Protein AF-A0A9P5P6Q0-F1 (afdb_monomer_lite)

Sequence (220 aa):
MKVEFTKKGQPKRKKPFSVQLVDTGSDNGKKSKVASKDDNLEPALMVDIDRQELTIIQQIKLAFPCLEHPKKACYVKTGNGEHYAFTAGDLSIWAGLVRKYKAVIDTPPAVILNGISHRSNCSSPPSSPPKQKRFDYPRVADWMASLDTDEYRGKDNHDYSQFAHIFASEGLSCLDDLHLVGSADKIQTTLQCNLGNANRLWKYNAQITGSGSKKCHSEK

Secondary structure (DSSP, 8-state):
-----PPPPPPPPPPPPP----------------------------HHHHHHHHHHHHHHHHHS--SS-TTS-EEEPTTT--EEEPPHHHHHHHHHHHHTTSS-TTS--HHHHHHHHHHTT---------------PPBHHHHHHHHHT-TTTSTT----GGGHHHHHHTT--BHHHHHHH-SHHHHHHHHT--HHHHHHHHHHHHHHTT-S--------

Structure (mmCIF, N/CA/C/O backbone):
data_AF-A0A9P5P6Q0-F1
#
_entry.id   AF-A0A9P5P6Q0-F1
#
loop_
_atom_site.group_PDB
_atom_site.id
_atom_site.type_symbol
_atom_site.label_atom_id
_atom_site.label_alt_id
_atom_site.label_comp_id
_atom_site.label_asym_id
_atom_site.label_entity_id
_atom_site.label_seq_id
_atom_site.pdbx_PDB_ins_code
_atom_site.Cartn_x
_atom_site.Cartn_y
_atom_site.Cartn_z
_atom_site.occupancy
_atom_site.B_iso_or_equiv
_atom_site.auth_seq_id
_atom_site.auth_comp_id
_atom_site.auth_asym_id
_atom_site.auth_atom_id
_atom_site.pdbx_PDB_model_num
ATOM 1 N N . MET A 1 1 ? 6.845 9.344 69.068 1.00 52.84 1 MET A N 1
ATOM 2 C CA . MET A 1 1 ? 7.263 9.294 67.650 1.00 52.84 1 MET A CA 1
ATOM 3 C C . MET A 1 1 ? 6.932 10.640 67.014 1.00 52.84 1 MET A C 1
ATOM 5 O O . MET A 1 1 ? 5.766 11.009 67.005 1.00 52.84 1 MET A O 1
ATOM 9 N N . LYS A 1 2 ? 7.941 11.423 66.607 1.00 42.69 2 LYS A N 1
ATOM 10 C CA . LYS A 1 2 ? 7.763 12.723 65.930 1.00 42.69 2 LYS A CA 1
ATOM 11 C C . LYS A 1 2 ? 7.649 12.466 64.427 1.00 42.69 2 LYS A C 1
ATOM 13 O O . LYS A 1 2 ? 8.534 11.833 63.866 1.00 42.69 2 LYS A O 1
ATOM 18 N N . VAL A 1 3 ? 6.565 12.924 63.809 1.00 52.69 3 VAL A N 1
ATOM 19 C CA . VAL A 1 3 ? 6.321 12.778 62.369 1.00 52.69 3 VAL A CA 1
ATOM 20 C C . VAL A 1 3 ? 6.669 14.110 61.705 1.00 52.69 3 VAL A C 1
ATOM 22 O O . VAL A 1 3 ? 5.980 15.107 61.919 1.00 52.69 3 VAL A O 1
ATOM 25 N N . GLU A 1 4 ? 7.777 14.150 60.965 1.00 59.84 4 GLU A N 1
ATOM 26 C CA . GLU A 1 4 ? 8.199 15.315 60.181 1.00 59.84 4 GLU A CA 1
ATOM 27 C C . GLU A 1 4 ? 7.422 15.379 58.862 1.00 59.84 4 GLU A C 1
ATOM 29 O O . GLU A 1 4 ? 7.467 14.466 58.040 1.00 59.84 4 GLU A O 1
ATOM 34 N N . PHE A 1 5 ? 6.712 16.487 58.649 1.00 55.25 5 PHE A N 1
ATOM 35 C CA . PHE A 1 5 ? 6.041 16.789 57.390 1.00 55.25 5 PHE A CA 1
ATOM 36 C C . PHE A 1 5 ? 7.013 17.488 56.435 1.00 55.25 5 PHE A C 1
ATOM 38 O O . PHE A 1 5 ? 7.407 18.637 56.646 1.00 55.25 5 PHE A O 1
ATOM 45 N N . THR A 1 6 ? 7.379 16.806 55.352 1.00 56.50 6 THR A N 1
ATOM 46 C CA . THR A 1 6 ? 8.191 17.368 54.272 1.00 56.50 6 THR A CA 1
ATOM 47 C C . THR A 1 6 ? 7.360 18.321 53.403 1.00 56.50 6 THR A C 1
ATOM 49 O O . THR A 1 6 ? 6.305 17.981 52.865 1.00 56.50 6 THR A O 1
ATOM 52 N N . LYS A 1 7 ? 7.840 19.566 53.278 1.00 62.28 7 LYS A N 1
ATOM 53 C CA . LYS A 1 7 ? 7.238 20.631 52.462 1.00 62.28 7 LYS A CA 1
ATOM 54 C C . LYS A 1 7 ? 7.309 20.276 50.971 1.00 62.28 7 LYS A C 1
ATOM 56 O O . LYS A 1 7 ? 8.395 20.163 50.408 1.00 62.28 7 LYS A O 1
ATOM 61 N N . LYS A 1 8 ? 6.150 20.162 50.314 1.00 61.25 8 LYS A N 1
ATOM 62 C CA . LYS A 1 8 ? 6.039 20.034 48.851 1.00 61.25 8 LYS A CA 1
ATOM 63 C C . LYS A 1 8 ? 6.391 21.367 48.176 1.00 61.25 8 LYS A C 1
ATOM 65 O O . LYS A 1 8 ? 5.790 22.396 48.474 1.00 61.25 8 LYS A O 1
ATOM 70 N N . GLY A 1 9 ? 7.377 21.331 47.278 1.00 64.62 9 GLY A N 1
ATOM 71 C CA . GLY A 1 9 ? 7.847 22.479 46.502 1.00 64.62 9 GLY A CA 1
ATOM 72 C C . GLY A 1 9 ? 6.808 22.977 45.493 1.00 64.62 9 GLY A C 1
ATOM 73 O O . GLY A 1 9 ? 6.139 22.188 44.829 1.00 64.62 9 GLY A O 1
ATOM 74 N N . GLN A 1 10 ? 6.678 24.300 45.387 1.00 65.44 10 GLN A N 1
ATOM 75 C CA . GLN A 1 10 ? 5.774 24.959 44.445 1.00 65.44 10 GLN A CA 1
ATOM 76 C C . GLN A 1 10 ? 6.225 24.762 42.982 1.00 65.44 10 GLN A C 1
ATOM 78 O O . GLN A 1 10 ? 7.423 24.846 42.692 1.00 65.44 10 GLN A O 1
ATOM 83 N N . PRO A 1 11 ? 5.290 24.554 42.036 1.00 64.12 11 PRO A N 1
ATOM 84 C CA . PRO A 1 11 ? 5.609 24.439 40.617 1.00 64.12 11 PRO A CA 1
ATOM 85 C C . PRO A 1 11 ? 6.054 25.792 40.040 1.00 64.12 11 PRO A C 1
ATOM 87 O O . PRO A 1 11 ? 5.359 26.803 40.148 1.00 64.12 11 PRO A O 1
ATOM 90 N N . LYS A 1 12 ? 7.225 25.809 39.393 1.00 68.88 12 LYS A N 1
ATOM 91 C CA . LYS A 1 12 ? 7.762 26.995 38.710 1.00 68.88 12 LYS A CA 1
ATOM 92 C C . LYS A 1 12 ? 6.883 27.341 37.501 1.00 68.88 12 LYS A C 1
ATOM 94 O O . LYS A 1 12 ? 6.733 26.536 36.583 1.00 68.88 12 LYS A O 1
ATOM 99 N N . ARG A 1 13 ? 6.327 28.556 37.492 1.00 64.88 13 ARG A N 1
ATOM 100 C CA . ARG A 1 13 ? 5.581 29.128 36.360 1.00 64.88 13 ARG A CA 1
ATOM 101 C C . ARG A 1 13 ? 6.492 29.233 35.130 1.00 64.88 13 ARG A C 1
ATOM 103 O O . ARG A 1 13 ? 7.521 29.904 35.180 1.00 64.88 13 ARG A O 1
ATOM 110 N N . LYS A 1 14 ? 6.115 28.577 34.029 1.00 65.00 14 LYS A N 1
ATOM 111 C CA . LYS A 1 14 ? 6.783 28.730 32.728 1.00 65.00 14 LYS A CA 1
ATOM 112 C C . LYS A 1 14 ? 6.435 30.106 32.152 1.00 65.00 14 LYS A C 1
ATOM 114 O O . LYS A 1 14 ? 5.267 30.487 32.140 1.00 65.00 14 LYS A O 1
ATOM 119 N N . LYS A 1 15 ? 7.452 30.857 31.721 1.00 70.00 15 LYS A N 1
ATOM 120 C CA . LYS A 1 15 ? 7.286 32.166 31.075 1.00 70.00 15 LYS A CA 1
ATOM 121 C C . LYS A 1 15 ? 6.688 31.971 29.671 1.00 70.00 15 LYS A C 1
ATOM 123 O O . LYS A 1 15 ? 7.132 31.053 28.979 1.00 70.00 15 LYS A O 1
ATOM 128 N N . PRO A 1 16 ? 5.720 32.796 29.242 1.00 70.81 16 PRO A N 1
ATOM 129 C CA . PRO A 1 16 ? 5.253 32.789 27.861 1.00 70.81 16 PRO A CA 1
ATOM 130 C C . PRO A 1 16 ? 6.379 33.275 26.940 1.00 70.81 16 PRO A C 1
ATOM 132 O O . PRO A 1 16 ? 7.053 34.258 27.250 1.00 70.81 16 PRO A O 1
ATOM 135 N N . PHE A 1 17 ? 6.598 32.575 25.830 1.00 60.88 17 PHE A N 1
ATOM 136 C CA . PHE A 1 17 ? 7.455 33.044 24.745 1.00 60.88 17 PHE A CA 1
ATOM 137 C C . PHE A 1 17 ? 6.568 33.652 23.655 1.00 60.88 17 PHE A C 1
ATOM 139 O O . PHE A 1 17 ? 5.487 33.141 23.371 1.00 60.88 17 PHE A O 1
ATOM 146 N N . SER A 1 18 ? 7.015 34.771 23.091 1.00 62.44 18 SER A N 1
ATOM 147 C CA . SER A 1 18 ? 6.359 35.451 21.976 1.00 62.44 18 SER A CA 1
ATOM 148 C C . SER A 1 18 ? 7.044 35.021 20.684 1.00 62.44 18 SER A C 1
ATOM 150 O O . SER A 1 18 ? 8.268 35.107 20.587 1.00 62.44 18 SER A O 1
ATOM 152 N N . VAL A 1 19 ? 6.270 34.530 19.719 1.00 59.62 19 VAL A N 1
ATOM 153 C CA . VAL A 1 19 ? 6.747 34.218 18.368 1.00 59.62 19 VAL A CA 1
ATOM 154 C C . VAL A 1 19 ? 6.365 35.400 17.487 1.00 59.62 19 VAL A C 1
ATOM 156 O O . VAL A 1 19 ? 5.185 35.609 17.219 1.00 59.62 19 VAL A O 1
ATOM 159 N N . GLN A 1 20 ? 7.351 36.198 17.077 1.00 62.53 20 GLN A N 1
ATOM 160 C CA . GLN A 1 20 ? 7.151 37.237 16.071 1.00 62.53 20 GLN A CA 1
ATOM 161 C C . GLN A 1 20 ? 7.365 36.624 14.688 1.00 62.53 20 GLN A C 1
ATOM 163 O O . GLN A 1 20 ? 8.445 36.117 14.389 1.00 62.53 20 GLN A O 1
ATOM 168 N N . LEU A 1 21 ? 6.317 36.642 13.869 1.00 57.94 21 LEU A N 1
ATOM 169 C CA . LEU A 1 21 ? 6.384 36.291 12.455 1.00 57.94 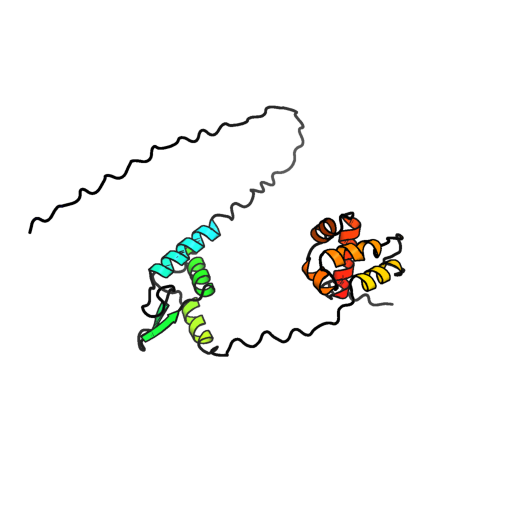21 LEU A CA 1
ATOM 170 C C . LEU A 1 21 ? 6.922 37.509 11.702 1.00 57.94 21 LEU A C 1
ATOM 172 O O . LEU A 1 21 ? 6.314 38.576 11.729 1.00 57.94 21 LEU A O 1
ATOM 176 N N . VAL A 1 22 ? 8.091 37.352 11.087 1.00 62.03 22 VAL A N 1
ATOM 177 C CA . VAL A 1 22 ? 8.691 38.349 10.198 1.00 62.03 22 VAL A CA 1
ATOM 178 C C . VAL A 1 22 ? 8.255 38.005 8.778 1.00 62.03 22 VAL A C 1
ATOM 180 O O . VAL A 1 22 ? 8.667 36.978 8.243 1.00 62.03 22 VAL A O 1
ATOM 183 N N . ASP A 1 23 ? 7.416 38.852 8.186 1.00 48.09 23 ASP A N 1
ATOM 184 C CA . ASP A 1 23 ? 7.057 38.780 6.771 1.00 48.09 23 ASP A CA 1
ATOM 185 C C . ASP A 1 23 ? 8.260 39.191 5.910 1.00 48.09 23 ASP A C 1
ATOM 187 O O . ASP A 1 23 ? 8.652 40.359 5.861 1.00 48.09 23 ASP A O 1
ATOM 191 N N . THR A 1 24 ? 8.854 38.235 5.196 1.00 58.62 24 THR A N 1
ATOM 192 C CA . THR A 1 24 ? 9.787 38.512 4.096 1.00 58.62 24 THR A CA 1
ATOM 193 C C . THR A 1 24 ? 9.001 38.825 2.827 1.00 58.62 24 THR A C 1
ATOM 195 O O . THR A 1 24 ? 8.848 37.983 1.943 1.00 58.62 24 THR A O 1
ATOM 198 N N . GLY A 1 25 ? 8.497 40.056 2.746 1.00 51.72 25 GLY A N 1
ATOM 199 C CA . GLY A 1 25 ? 8.010 40.648 1.503 1.00 51.72 25 GLY A CA 1
ATOM 200 C C . GLY A 1 25 ? 9.186 40.989 0.589 1.00 51.72 25 GLY A C 1
ATOM 201 O O . GLY A 1 25 ? 9.944 41.915 0.867 1.00 51.72 25 GLY A O 1
ATOM 202 N N . SER A 1 26 ? 9.361 40.221 -0.486 1.00 55.69 26 SER A N 1
ATOM 203 C CA . SER A 1 26 ? 10.302 40.534 -1.561 1.00 55.69 26 SER A CA 1
ATOM 204 C C . SER A 1 26 ? 9.531 41.179 -2.711 1.00 55.69 26 SER A C 1
ATOM 206 O O . SER A 1 26 ? 8.828 40.508 -3.466 1.00 55.69 26 SER A O 1
ATOM 208 N N . ASP A 1 27 ? 9.646 42.501 -2.803 1.00 55.03 27 ASP A N 1
ATOM 209 C CA . ASP A 1 27 ? 9.254 43.285 -3.967 1.00 55.03 27 ASP A CA 1
ATOM 210 C C . ASP A 1 27 ? 10.146 42.932 -5.162 1.00 55.03 27 ASP A C 1
ATOM 212 O O . ASP A 1 27 ? 11.358 43.152 -5.135 1.00 55.03 27 ASP A O 1
ATOM 216 N N . ASN A 1 28 ? 9.543 42.467 -6.258 1.00 52.41 28 ASN A N 1
ATOM 217 C CA . ASN A 1 28 ? 10.018 42.875 -7.576 1.00 52.41 28 ASN A CA 1
ATOM 218 C C . ASN A 1 28 ? 8.922 42.750 -8.635 1.00 52.41 28 ASN A C 1
ATOM 220 O O . ASN A 1 28 ? 8.427 41.669 -8.953 1.00 52.41 28 ASN A O 1
ATOM 224 N N . GLY A 1 29 ? 8.545 43.897 -9.192 1.00 56.12 29 GLY A N 1
ATOM 225 C CA . GLY A 1 29 ? 7.532 43.999 -10.225 1.00 56.12 29 GLY A CA 1
ATOM 226 C C . GLY A 1 29 ? 8.034 43.583 -11.606 1.00 56.12 29 GLY A C 1
ATOM 227 O O . GLY A 1 29 ? 9.122 43.959 -12.037 1.00 56.12 29 GLY A O 1
ATOM 228 N N . LYS A 1 30 ? 7.156 42.933 -12.376 1.00 56.81 30 LYS A N 1
ATOM 229 C CA . LYS A 1 30 ? 7.022 43.205 -13.813 1.00 56.81 30 LYS A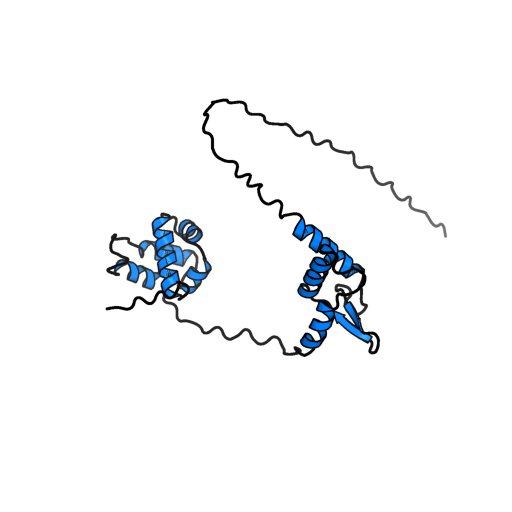 CA 1
ATOM 230 C C . LYS A 1 30 ? 5.641 42.785 -14.312 1.00 56.81 30 LYS A C 1
ATOM 232 O O . LYS A 1 30 ? 5.250 41.628 -14.238 1.00 56.81 30 LYS A O 1
ATOM 237 N N . LYS A 1 31 ? 4.901 43.773 -14.822 1.00 56.50 31 LYS A N 1
ATOM 238 C CA . LYS A 1 31 ? 3.595 43.631 -15.473 1.00 56.50 31 LYS A CA 1
ATOM 239 C C . LYS A 1 31 ? 3.697 42.691 -16.677 1.00 56.50 31 LYS A C 1
ATOM 241 O O . LYS A 1 31 ? 4.452 42.964 -17.605 1.00 56.50 31 LYS A O 1
ATOM 246 N N . SER A 1 32 ? 2.866 41.655 -16.703 1.00 54.94 32 SER A N 1
ATOM 247 C CA . SER A 1 32 ? 2.411 41.002 -17.932 1.00 54.94 32 SER A CA 1
ATOM 248 C C . SER A 1 32 ? 0.919 40.730 -17.791 1.00 54.94 32 SER A C 1
ATOM 250 O O . SER A 1 32 ? 0.475 40.026 -16.8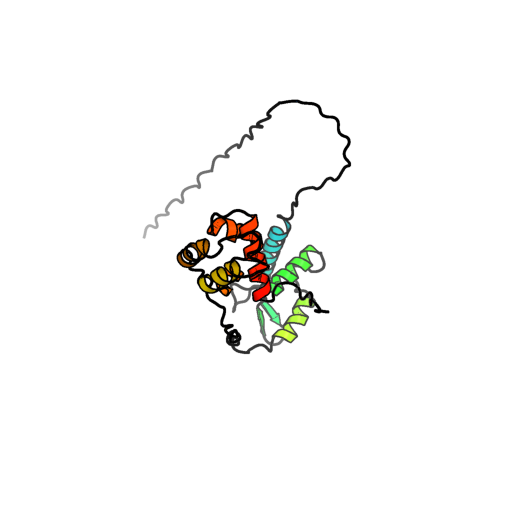91 1.00 54.94 32 SER A O 1
ATOM 252 N N . LYS A 1 33 ? 0.141 41.394 -18.644 1.00 60.44 33 LYS A N 1
ATOM 253 C CA . LYS A 1 33 ? -1.317 41.327 -18.705 1.00 60.44 33 LYS A CA 1
ATOM 254 C C . LYS A 1 33 ? -1.675 40.176 -19.644 1.00 60.44 33 LYS A C 1
ATOM 256 O O . LYS A 1 33 ? -1.655 40.360 -20.855 1.00 60.44 33 LYS A O 1
ATOM 261 N N . VAL A 1 34 ? -1.982 39.008 -19.088 1.00 54.06 34 VAL A N 1
ATOM 262 C CA . VAL A 1 34 ? -2.634 37.908 -19.810 1.00 54.06 34 VAL A CA 1
ATOM 263 C C . VAL A 1 34 ? -3.877 37.541 -19.017 1.00 54.06 34 VAL A C 1
ATOM 265 O O . VAL A 1 34 ? -3.795 37.101 -17.876 1.00 54.06 34 VAL A O 1
ATOM 268 N N . ALA A 1 35 ? -5.038 37.802 -19.615 1.00 61.66 35 ALA A N 1
ATOM 269 C CA . ALA A 1 35 ? -6.309 37.322 -19.113 1.00 61.66 35 ALA A CA 1
ATOM 270 C C . ALA A 1 35 ? -6.304 35.795 -19.223 1.00 61.66 35 ALA A C 1
ATOM 272 O O . ALA A 1 35 ? -6.217 35.243 -20.320 1.00 61.66 35 ALA A O 1
ATOM 273 N N . SER A 1 36 ? -6.352 35.108 -18.091 1.00 51.75 36 SER A N 1
ATOM 274 C CA . SER A 1 36 ? -6.626 33.680 -18.039 1.00 51.75 36 SER A CA 1
ATOM 275 C C . SER A 1 36 ? -7.572 33.413 -16.886 1.00 51.75 36 SER A C 1
ATOM 277 O O . SER A 1 36 ? -7.498 34.016 -15.820 1.00 51.75 36 SER A O 1
ATOM 279 N N . LYS A 1 37 ? -8.542 32.594 -17.251 1.00 53.97 37 LYS A N 1
ATOM 280 C CA . LYS A 1 37 ? -9.774 32.237 -16.582 1.00 53.97 37 LYS A CA 1
ATOM 281 C C . LYS A 1 37 ? -9.495 31.693 -15.182 1.00 53.97 37 LYS A C 1
ATOM 283 O O . LYS A 1 37 ? -8.552 30.940 -14.980 1.00 53.97 37 LYS A O 1
ATOM 288 N N . ASP A 1 38 ? -10.347 32.130 -14.274 1.00 53.09 38 ASP A N 1
ATOM 289 C CA . ASP A 1 38 ? -10.494 31.704 -12.893 1.00 53.09 38 ASP A CA 1
ATOM 290 C C . ASP A 1 38 ? -10.672 30.177 -12.811 1.00 53.09 38 ASP A C 1
ATOM 292 O O . ASP A 1 38 ? -11.724 29.658 -13.176 1.00 53.09 38 ASP A O 1
ATOM 296 N N . ASP A 1 39 ? -9.622 29.479 -12.381 1.00 53.62 39 ASP A N 1
ATOM 297 C CA . ASP A 1 39 ? -9.687 28.140 -11.793 1.00 53.62 39 ASP A CA 1
ATOM 298 C C . ASP A 1 39 ? -8.969 28.226 -10.443 1.00 53.62 39 ASP A C 1
ATOM 300 O O . ASP A 1 39 ? -7.785 27.912 -10.288 1.00 53.62 39 ASP A O 1
ATOM 304 N N . ASN A 1 40 ? -9.709 28.748 -9.466 1.00 57.94 40 ASN A N 1
ATOM 305 C CA . ASN A 1 40 ? -9.393 28.727 -8.046 1.00 57.94 40 ASN A CA 1
ATOM 306 C C . ASN A 1 40 ? -9.306 27.273 -7.541 1.00 57.94 40 ASN A C 1
ATOM 308 O O . ASN A 1 40 ? -10.252 26.713 -6.988 1.00 57.94 40 ASN A O 1
ATOM 312 N N . LEU A 1 41 ? -8.161 26.637 -7.787 1.00 57.44 41 LEU A N 1
ATOM 313 C CA . LEU A 1 41 ? -7.769 25.381 -7.164 1.00 57.44 41 LEU A CA 1
ATOM 314 C C . LEU A 1 41 ? -7.119 25.699 -5.817 1.00 57.44 41 LEU A C 1
ATOM 316 O O . LEU A 1 41 ? -5.899 25.839 -5.716 1.00 57.44 41 LEU A O 1
ATOM 320 N N . GLU A 1 42 ? -7.948 25.805 -4.778 1.00 49.19 42 GLU A N 1
ATOM 321 C CA . GLU A 1 42 ? -7.461 25.747 -3.403 1.00 49.19 42 GLU A CA 1
ATOM 322 C C . GLU A 1 42 ? -6.707 24.422 -3.169 1.00 49.19 42 GLU A C 1
ATOM 324 O O . GLU A 1 42 ? -7.249 23.336 -3.419 1.00 49.19 42 GLU A O 1
ATOM 329 N N . PRO A 1 43 ? -5.464 24.468 -2.660 1.00 51.41 43 PRO A N 1
ATOM 330 C CA . PRO A 1 43 ? -4.746 23.275 -2.250 1.00 51.41 43 PRO A CA 1
ATOM 331 C C . PRO A 1 43 ? -5.378 22.668 -0.987 1.00 51.41 43 PRO A C 1
ATOM 333 O O . PRO A 1 43 ? -5.286 23.209 0.109 1.00 51.41 43 PRO A O 1
ATOM 336 N N . ALA A 1 44 ? -6.006 21.507 -1.183 1.00 49.59 44 ALA A N 1
ATOM 337 C CA . ALA A 1 44 ? -6.300 20.419 -0.246 1.00 49.59 44 ALA A CA 1
ATOM 338 C C . ALA A 1 44 ? -5.920 20.620 1.244 1.00 49.59 44 ALA A C 1
ATOM 340 O O . ALA A 1 44 ? -4.998 19.984 1.759 1.00 49.59 44 ALA A O 1
ATOM 341 N N . LEU A 1 45 ? -6.733 21.369 1.994 1.00 48.28 45 LEU A N 1
ATOM 342 C CA . LEU A 1 45 ? -6.828 21.256 3.457 1.00 48.28 45 LEU A CA 1
ATOM 343 C C . LEU A 1 45 ? -7.613 19.985 3.851 1.00 48.28 45 LEU A C 1
ATOM 345 O O . LEU A 1 45 ? -8.650 20.042 4.504 1.00 48.28 45 LEU A O 1
ATOM 349 N N . MET A 1 46 ? -7.134 18.804 3.447 1.00 57.69 46 MET A N 1
ATOM 350 C CA . MET A 1 46 ? -7.713 17.518 3.883 1.00 57.69 46 MET A CA 1
ATOM 351 C C . MET A 1 46 ? -7.160 17.026 5.234 1.00 57.69 46 MET A C 1
ATOM 353 O O . MET A 1 46 ? -7.555 15.967 5.712 1.00 57.69 46 MET A O 1
ATOM 357 N N . VAL A 1 47 ? -6.268 17.789 5.873 1.00 60.00 47 VAL A N 1
ATOM 358 C CA . VAL A 1 47 ? -5.474 17.332 7.030 1.00 60.00 47 VAL A CA 1
ATOM 359 C C . VAL A 1 47 ? -6.286 17.243 8.335 1.00 60.00 47 VAL A C 1
ATOM 361 O O . VAL A 1 47 ? -5.928 16.482 9.234 1.00 60.00 47 VAL A O 1
ATOM 364 N N . ASP A 1 48 ? -7.420 17.938 8.451 1.00 80.12 48 ASP A N 1
ATOM 365 C CA . ASP A 1 48 ? -8.183 17.966 9.711 1.00 80.12 48 ASP A CA 1
ATOM 366 C C . ASP A 1 48 ? -9.164 16.799 9.886 1.00 80.12 48 ASP A C 1
ATOM 368 O O . ASP A 1 48 ? -9.558 16.471 11.011 1.00 80.12 48 ASP A O 1
ATOM 372 N N . ILE A 1 49 ? -9.524 16.123 8.792 1.00 85.38 49 ILE A N 1
ATOM 373 C CA . ILE A 1 49 ? -10.530 15.053 8.803 1.00 85.38 49 ILE A CA 1
ATOM 374 C C . ILE A 1 49 ? -10.026 13.847 9.603 1.00 85.38 49 ILE A C 1
ATOM 376 O O . ILE A 1 49 ? -10.734 13.346 10.484 1.00 85.38 49 ILE A O 1
ATOM 380 N N . ASP A 1 50 ? -8.790 13.424 9.342 1.00 88.25 50 ASP A N 1
ATOM 381 C CA . ASP A 1 50 ? -8.186 12.259 9.995 1.00 88.25 50 ASP A CA 1
ATOM 382 C C . ASP A 1 50 ? -7.962 12.518 11.489 1.00 88.25 50 ASP A C 1
ATOM 384 O O . ASP A 1 50 ? -8.194 11.654 12.340 1.00 88.25 50 ASP A O 1
ATOM 388 N N . ARG A 1 51 ? -7.577 13.751 11.842 1.00 91.62 51 ARG A N 1
ATOM 389 C CA . ARG A 1 51 ? -7.365 14.154 13.236 1.00 91.62 51 ARG A CA 1
ATOM 390 C C . ARG A 1 51 ? -8.670 14.164 14.034 1.00 91.62 51 ARG A C 1
ATOM 392 O O . ARG A 1 51 ? -8.688 13.725 15.191 1.00 91.62 51 ARG A O 1
ATOM 399 N N . GLN A 1 52 ? -9.761 14.639 13.433 1.00 93.12 52 GLN A N 1
ATOM 400 C CA . GLN A 1 52 ? -11.079 14.602 14.065 1.00 93.12 52 GLN A CA 1
ATOM 401 C C . GLN A 1 52 ? -11.560 13.157 14.258 1.00 93.12 52 GLN A C 1
ATOM 403 O O . GLN A 1 52 ? -12.057 12.817 15.333 1.00 93.12 52 GLN A O 1
ATOM 408 N N . GLU A 1 53 ? -11.354 12.288 13.266 1.00 94.75 53 GLU A N 1
ATOM 409 C CA . GLU A 1 53 ? -11.737 10.875 13.350 1.00 94.75 53 GLU A CA 1
ATOM 410 C C . GLU A 1 53 ? -11.000 10.147 14.483 1.00 94.75 53 GLU A C 1
ATOM 412 O O . GLU A 1 53 ? -11.634 9.491 15.312 1.00 94.75 53 GLU A O 1
ATOM 417 N N . LEU A 1 54 ? -9.684 10.346 14.605 1.00 95.94 54 LEU A N 1
ATOM 418 C CA . LEU A 1 54 ? -8.891 9.776 15.699 1.00 95.94 54 LEU A CA 1
ATOM 419 C C . LEU A 1 54 ? -9.368 10.243 17.081 1.00 95.94 54 LEU A C 1
ATOM 421 O O . LEU A 1 54 ? -9.380 9.452 18.027 1.00 95.94 54 LEU A O 1
ATOM 425 N N . THR A 1 55 ? -9.789 11.504 17.196 1.00 96.62 55 THR A N 1
ATOM 426 C CA . THR A 1 55 ? -10.307 12.066 18.452 1.00 96.62 55 THR A CA 1
ATOM 427 C C . THR A 1 55 ? -11.630 11.400 18.840 1.00 96.62 55 THR A C 1
ATOM 429 O O . THR A 1 55 ? -11.795 10.990 19.990 1.00 96.62 55 THR A O 1
ATOM 432 N N . ILE A 1 56 ? -12.541 11.201 17.880 1.00 97.38 56 ILE A N 1
ATOM 433 C CA . ILE A 1 56 ? -13.813 10.495 18.109 1.00 97.38 56 ILE A CA 1
ATOM 434 C C . ILE A 1 56 ? -13.554 9.027 18.483 1.00 97.38 56 ILE A C 1
ATOM 436 O O . ILE A 1 56 ? -14.150 8.519 19.431 1.00 97.38 56 ILE A O 1
ATOM 440 N N . ILE A 1 57 ? -12.620 8.348 17.805 1.00 97.38 57 ILE A N 1
ATOM 441 C CA . ILE A 1 57 ? -12.238 6.963 18.137 1.00 97.38 57 ILE A CA 1
ATOM 442 C C . ILE A 1 57 ? -11.737 6.860 19.584 1.00 97.38 57 ILE A C 1
ATOM 444 O O . ILE A 1 57 ? -12.085 5.914 20.294 1.00 97.38 57 ILE A O 1
ATOM 448 N N . GLN A 1 58 ? -10.918 7.811 20.039 1.00 97.12 58 GLN A N 1
ATOM 449 C CA . GLN A 1 58 ? -10.445 7.837 21.425 1.00 97.12 58 GLN A CA 1
ATOM 450 C C . GLN A 1 58 ? -11.597 8.038 22.417 1.00 97.12 58 GLN A C 1
ATOM 452 O O . GLN A 1 58 ? -11.634 7.351 23.436 1.00 97.12 58 GLN A O 1
ATOM 457 N N . GLN A 1 59 ? -12.558 8.909 22.103 1.00 97.38 59 GLN A N 1
ATOM 458 C CA . GLN A 1 59 ? -13.746 9.120 22.937 1.00 97.38 59 GLN A CA 1
ATOM 459 C C . GLN A 1 59 ? -14.606 7.855 23.041 1.00 97.38 59 GLN A C 1
ATOM 461 O O . GLN A 1 59 ? -14.968 7.461 24.147 1.00 97.38 59 GLN A O 1
ATOM 466 N N . ILE A 1 60 ? -14.843 7.158 21.925 1.00 97.44 60 ILE A N 1
ATOM 467 C CA . ILE A 1 60 ? -15.563 5.874 21.920 1.00 97.44 60 ILE A CA 1
ATOM 468 C C . ILE A 1 60 ? -14.844 4.848 22.813 1.00 97.44 60 ILE A C 1
ATOM 470 O O . ILE A 1 60 ? -15.478 4.151 23.600 1.00 97.44 60 ILE A O 1
ATOM 474 N N . LYS A 1 61 ? -13.508 4.771 22.754 1.00 96.69 61 LYS A N 1
ATOM 475 C CA . LYS A 1 61 ? -12.741 3.857 23.621 1.00 96.69 61 LYS A CA 1
ATOM 476 C C . LYS A 1 61 ? -12.903 4.151 25.108 1.00 96.69 61 LYS A C 1
ATOM 478 O O . LYS A 1 61 ? -12.936 3.213 25.897 1.00 96.69 61 LYS A O 1
ATOM 483 N N . LEU A 1 62 ? -12.996 5.424 25.481 1.00 96.69 62 LEU A N 1
ATOM 484 C CA . LEU A 1 62 ? -13.205 5.833 26.869 1.00 96.69 62 LEU A CA 1
ATOM 485 C C . LEU A 1 62 ? -14.639 5.575 27.347 1.00 96.69 62 LEU A C 1
ATOM 487 O O . LEU A 1 62 ? -14.828 5.293 28.526 1.00 96.69 62 LEU A O 1
ATOM 491 N N . ALA A 1 63 ? -15.625 5.645 26.450 1.00 96.75 63 ALA A N 1
ATOM 492 C CA . ALA A 1 63 ? -17.032 5.417 26.775 1.00 96.75 63 ALA A CA 1
ATOM 493 C C . ALA A 1 63 ? -17.383 3.929 26.978 1.00 96.75 63 ALA A C 1
ATOM 495 O O . ALA A 1 63 ? -18.321 3.619 27.708 1.00 96.75 63 ALA A O 1
ATOM 496 N N . PHE A 1 64 ? -16.621 3.003 26.382 1.00 96.25 64 PHE A N 1
ATOM 497 C CA . PHE A 1 64 ? -16.917 1.560 26.402 1.00 96.25 64 PHE A CA 1
ATOM 498 C C . PHE A 1 64 ? -15.791 0.694 26.998 1.00 96.25 64 PHE A C 1
ATOM 500 O O . PHE A 1 64 ? -15.309 -0.226 26.326 1.00 96.25 64 PHE A O 1
ATOM 507 N N . PRO A 1 65 ? -15.338 0.946 28.240 1.00 95.50 65 PRO A N 1
ATOM 508 C CA . PRO A 1 65 ? -14.337 0.104 28.878 1.00 95.50 65 PRO A CA 1
ATOM 509 C C . PRO A 1 65 ? -14.921 -1.267 29.253 1.00 95.50 65 PRO A C 1
ATOM 511 O O . PRO A 1 65 ? -16.089 -1.394 29.615 1.00 95.50 65 PRO A O 1
ATOM 514 N N . CYS A 1 66 ? -14.085 -2.301 29.228 1.00 93.38 66 CYS A N 1
ATOM 515 C CA . CYS A 1 66 ? -14.413 -3.638 29.725 1.00 93.38 66 CYS A CA 1
ATOM 516 C C . CYS A 1 66 ? -13.280 -4.172 30.602 1.00 93.38 66 CYS A C 1
ATOM 518 O O . CYS A 1 66 ? -12.111 -3.844 30.396 1.00 93.38 66 CYS A O 1
ATOM 520 N N . LEU A 1 67 ? -13.636 -5.017 31.574 1.00 93.56 67 LEU A N 1
ATOM 521 C CA . LEU A 1 67 ? -12.680 -5.597 32.522 1.00 93.56 67 LEU A CA 1
ATOM 522 C C . LEU A 1 67 ? -11.710 -6.577 31.847 1.00 93.56 67 LEU A C 1
ATOM 524 O O . LEU A 1 67 ? -10.535 -6.611 32.198 1.00 93.56 67 LEU A O 1
ATOM 528 N N . GLU A 1 68 ? -12.179 -7.334 30.851 1.00 93.19 68 GLU A N 1
ATOM 529 C CA . GLU A 1 68 ? -11.354 -8.326 30.148 1.00 93.19 68 GLU A CA 1
ATOM 530 C C . GLU A 1 68 ? -10.406 -7.705 29.114 1.00 93.19 68 GLU A C 1
ATOM 532 O O . GLU A 1 68 ? -9.295 -8.195 28.912 1.00 93.19 68 GLU A O 1
ATOM 537 N N . HIS A 1 69 ? -10.800 -6.590 28.488 1.00 92.50 69 HIS A N 1
ATOM 538 C CA . HIS A 1 69 ? -9.980 -5.906 27.488 1.00 92.50 69 HIS A CA 1
ATOM 539 C C . HIS A 1 69 ? -9.727 -4.440 27.871 1.00 92.50 69 HIS A C 1
ATOM 541 O O . HIS A 1 69 ? -10.239 -3.535 27.214 1.00 92.50 69 HIS A O 1
ATOM 547 N N . PRO A 1 70 ? -8.847 -4.158 28.850 1.00 90.06 70 PRO A N 1
ATOM 548 C CA . PRO A 1 70 ? -8.637 -2.805 29.385 1.00 90.06 70 PRO A CA 1
ATOM 549 C C . PRO A 1 70 ? -8.116 -1.784 28.357 1.00 90.06 70 PRO A C 1
ATOM 551 O O . PRO A 1 70 ? -8.101 -0.585 28.615 1.00 90.06 70 PRO A O 1
ATOM 554 N N . LYS A 1 71 ? -7.654 -2.246 27.189 1.00 92.94 71 LYS A N 1
ATOM 555 C CA . LYS A 1 71 ? -7.132 -1.407 26.097 1.00 92.94 71 LYS A CA 1
ATOM 556 C C . LYS A 1 71 ? -8.084 -1.289 24.901 1.00 92.94 71 LYS A C 1
ATOM 558 O O . LYS A 1 71 ? -7.712 -0.670 23.901 1.00 92.94 71 LYS A O 1
ATOM 563 N N . LYS A 1 72 ? -9.262 -1.918 24.947 1.00 94.62 72 LYS A N 1
ATOM 564 C CA . LYS A 1 72 ? -10.207 -1.971 23.823 1.00 94.62 72 LYS A CA 1
ATOM 565 C C . LYS A 1 72 ? -11.591 -1.505 24.259 1.00 94.62 72 LYS A C 1
ATOM 567 O O . LYS A 1 72 ? -11.979 -1.682 25.404 1.00 94.62 72 LYS A O 1
ATOM 572 N N . ALA A 1 73 ? -12.321 -0.936 23.305 1.00 96.38 73 ALA A N 1
ATOM 573 C CA . ALA A 1 73 ? -13.740 -0.672 23.461 1.00 96.38 73 ALA A CA 1
ATOM 574 C C . ALA A 1 73 ? -14.504 -1.996 23.318 1.00 96.38 73 ALA A C 1
ATOM 576 O O . ALA A 1 73 ? -14.266 -2.720 22.345 1.00 96.38 73 ALA A O 1
ATOM 577 N N . CYS A 1 74 ? -15.415 -2.301 24.238 1.00 96.06 74 CYS A N 1
ATOM 578 C CA . CYS A 1 74 ? -16.244 -3.504 24.182 1.00 96.06 74 CYS A CA 1
ATOM 579 C C . CYS A 1 74 ? -17.738 -3.168 24.189 1.00 96.06 74 CYS A C 1
ATOM 581 O O . CYS A 1 74 ? -18.185 -2.313 24.947 1.00 96.06 74 CYS A O 1
ATOM 583 N N . TYR A 1 75 ? -18.532 -3.913 23.424 1.00 94.75 75 TYR A N 1
ATOM 584 C CA . TYR A 1 75 ? -19.986 -3.936 23.562 1.00 94.75 75 TYR A CA 1
ATOM 585 C C . TYR A 1 75 ? -20.419 -5.173 24.344 1.00 94.75 75 TYR A C 1
ATOM 587 O O . TYR A 1 75 ? -20.166 -6.288 23.898 1.00 94.75 75 TYR A O 1
ATOM 595 N N . VAL A 1 76 ? -21.064 -4.986 25.496 1.00 93.25 76 VAL A N 1
ATOM 596 C CA . VAL A 1 76 ? -21.572 -6.083 26.334 1.00 93.25 76 VAL A CA 1
ATOM 597 C C . VAL A 1 76 ? -23.019 -6.383 25.945 1.00 93.25 76 VAL A C 1
ATOM 599 O O . VAL A 1 76 ? -23.881 -5.507 26.028 1.00 93.25 76 VAL A O 1
ATOM 602 N N . LYS A 1 77 ? -23.299 -7.619 25.523 1.00 90.50 77 LYS A N 1
ATOM 603 C CA . LYS A 1 77 ? -24.644 -8.052 25.138 1.00 90.50 77 LYS A CA 1
ATOM 604 C C . LYS A 1 77 ? -25.479 -8.313 26.391 1.00 90.50 77 LYS A C 1
ATOM 606 O O . LYS A 1 77 ? -25.109 -9.109 27.255 1.00 90.50 77 LYS A O 1
ATOM 611 N N . THR A 1 78 ? -26.625 -7.646 26.482 1.00 85.00 78 THR A N 1
ATOM 612 C CA . THR A 1 78 ? -27.564 -7.762 27.602 1.00 85.00 78 THR A CA 1
ATOM 613 C C . THR A 1 78 ? -28.194 -9.156 27.581 1.00 85.00 78 THR A C 1
ATOM 615 O O . THR A 1 78 ? -29.057 -9.442 26.758 1.00 85.00 78 THR A O 1
ATOM 618 N N . GLY A 1 79 ? -27.708 -10.064 28.423 1.00 87.44 79 GLY A N 1
ATOM 619 C CA . GLY A 1 79 ? -28.249 -11.420 28.535 1.00 87.44 79 GLY A CA 1
ATOM 620 C C . GLY A 1 79 ? -27.228 -12.407 29.079 1.00 87.44 79 GLY A C 1
ATOM 621 O O . GLY A 1 79 ? -27.405 -12.932 30.170 1.00 87.44 79 GLY A O 1
ATOM 622 N N . ASN A 1 80 ? -26.128 -12.601 28.351 1.00 88.56 80 ASN A N 1
ATOM 623 C CA . ASN A 1 80 ? -25.204 -13.711 28.618 1.00 88.56 80 ASN A CA 1
ATOM 624 C C . ASN A 1 80 ? -23.851 -13.259 29.187 1.00 88.56 80 ASN A C 1
ATOM 626 O O . ASN A 1 80 ? -22.994 -14.093 29.455 1.00 88.56 80 ASN A O 1
ATOM 630 N N . GLY A 1 81 ? -23.615 -11.948 29.310 1.00 85.50 81 GLY A N 1
ATOM 631 C CA . GLY A 1 81 ? -22.298 -11.405 29.669 1.00 85.50 81 GLY A CA 1
ATOM 632 C C . GLY A 1 81 ? -21.255 -11.504 28.548 1.00 85.50 81 GLY A C 1
ATOM 633 O O . GLY A 1 81 ? -20.145 -10.999 28.700 1.00 85.50 81 GLY A O 1
ATOM 634 N N . GLU A 1 82 ? -21.614 -12.096 27.404 1.00 89.06 82 GLU A N 1
ATOM 635 C CA . GLU A 1 82 ? -20.810 -12.052 26.187 1.00 89.06 82 GLU A CA 1
ATOM 636 C C . GLU A 1 82 ? -20.547 -10.599 25.800 1.00 89.06 82 GLU A C 1
ATOM 638 O O . GLU A 1 82 ? -21.466 -9.775 25.740 1.00 89.06 82 GLU A O 1
ATOM 643 N N . HIS A 1 83 ? -19.292 -10.282 25.507 1.00 90.81 83 HIS A N 1
ATOM 644 C CA . HIS A 1 83 ? -18.927 -8.973 25.003 1.00 90.81 83 HIS A CA 1
ATOM 645 C C . HIS A 1 83 ? -18.106 -9.091 23.726 1.00 90.81 83 HIS A C 1
ATOM 647 O O . HIS A 1 83 ? -17.320 -10.015 23.528 1.00 90.81 83 HIS A O 1
ATOM 653 N N . TYR A 1 84 ? -18.297 -8.120 22.847 1.00 92.31 84 TYR A N 1
ATOM 654 C CA . TYR A 1 84 ? -17.588 -8.001 21.589 1.00 92.31 84 TYR A CA 1
ATOM 655 C C . TYR A 1 84 ? -16.569 -6.873 21.688 1.00 92.31 84 TYR A C 1
ATOM 657 O O . TYR A 1 84 ? -16.943 -5.721 21.905 1.00 92.31 84 TYR A O 1
ATOM 665 N N . ALA A 1 85 ? -15.287 -7.188 21.515 1.00 95.12 85 ALA A N 1
ATOM 666 C CA . ALA A 1 85 ? -14.243 -6.176 21.419 1.00 95.12 85 ALA A CA 1
ATOM 667 C C . ALA A 1 85 ? -14.245 -5.562 20.011 1.00 95.12 85 ALA A C 1
ATOM 669 O O . ALA A 1 85 ? -13.973 -6.255 19.029 1.00 95.12 85 ALA A O 1
ATOM 670 N N . PHE A 1 86 ? -14.506 -4.258 19.910 1.00 95.56 86 PHE A N 1
ATOM 671 C CA . PHE A 1 86 ? -14.520 -3.560 18.628 1.00 95.56 86 PHE A CA 1
ATOM 672 C C . PHE A 1 86 ? -13.152 -3.622 17.940 1.00 95.56 86 PHE A C 1
ATOM 674 O O . PHE A 1 86 ? -12.104 -3.374 18.551 1.00 95.56 86 PHE A O 1
ATOM 681 N N . THR A 1 87 ? -13.160 -3.927 16.643 1.00 95.12 87 THR A N 1
ATOM 682 C CA . THR A 1 87 ? -11.960 -3.860 15.802 1.00 95.12 87 THR A CA 1
ATOM 683 C C . THR A 1 87 ? -11.645 -2.411 15.418 1.00 95.12 87 THR A C 1
ATOM 685 O O . THR A 1 87 ? -12.480 -1.518 15.556 1.00 95.12 87 THR A O 1
ATOM 688 N N . ALA A 1 88 ? -10.440 -2.155 14.896 1.00 95.25 88 ALA A N 1
ATOM 689 C CA . ALA A 1 88 ? -10.097 -0.829 14.371 1.00 95.25 88 ALA A CA 1
ATOM 690 C C . ALA A 1 88 ? -11.058 -0.389 13.250 1.00 95.25 88 ALA A C 1
ATOM 692 O O . ALA A 1 88 ? -11.479 0.762 13.228 1.00 95.25 88 ALA A O 1
ATOM 693 N N . GLY A 1 89 ? -11.465 -1.326 12.383 1.00 95.19 89 GLY A N 1
ATOM 694 C CA . GLY A 1 89 ? -12.443 -1.065 11.327 1.00 95.19 89 GLY A CA 1
ATOM 695 C C . GLY A 1 89 ? -13.817 -0.675 11.875 1.00 95.19 89 GLY A C 1
ATOM 696 O O . GLY A 1 89 ? -14.410 0.282 11.386 1.00 95.19 89 GLY A O 1
ATOM 697 N N . ASP A 1 90 ? -14.294 -1.352 12.925 1.00 96.75 90 ASP A N 1
ATOM 698 C CA . ASP A 1 90 ? -15.574 -1.012 13.563 1.00 96.75 90 ASP A CA 1
ATOM 699 C C . ASP A 1 90 ? -15.543 0.411 14.144 1.00 96.75 90 ASP A C 1
ATOM 701 O O . ASP A 1 90 ? -16.471 1.194 13.937 1.00 96.75 90 ASP A O 1
ATOM 705 N N . LEU A 1 91 ? -14.448 0.777 14.821 1.00 97.19 91 LEU A N 1
ATOM 706 C CA . LEU A 1 91 ? -14.277 2.106 15.415 1.00 97.19 91 LEU A CA 1
ATOM 707 C C . LEU A 1 91 ? -14.206 3.220 14.360 1.00 97.19 91 LEU A C 1
ATOM 709 O O . LEU A 1 91 ? -14.816 4.267 14.562 1.00 97.19 91 LEU A O 1
ATOM 713 N N . SER A 1 92 ? -13.523 2.998 13.232 1.00 96.69 92 SER A N 1
ATOM 714 C CA . SER A 1 92 ? -13.498 3.953 12.112 1.00 96.69 92 SER A CA 1
ATOM 715 C C . SER A 1 92 ? -14.877 4.133 11.476 1.00 96.69 92 SER A C 1
ATOM 717 O O . SER A 1 92 ? -15.311 5.261 11.238 1.00 96.69 92 SER A O 1
ATOM 719 N N . ILE A 1 93 ? -15.623 3.041 11.265 1.00 96.75 93 ILE A N 1
ATOM 720 C CA . ILE A 1 93 ? -17.003 3.118 10.757 1.00 96.75 93 ILE A CA 1
ATOM 721 C C . ILE A 1 93 ? -17.874 3.931 11.722 1.00 96.75 93 ILE A C 1
ATOM 723 O O . ILE A 1 93 ? -18.620 4.812 11.287 1.00 96.75 93 ILE A O 1
ATOM 727 N N . TRP A 1 94 ? -17.760 3.678 13.028 1.00 97.56 94 TRP A N 1
ATOM 728 C CA . TRP A 1 94 ? -18.506 4.421 14.041 1.00 97.56 94 TRP A CA 1
ATOM 729 C C . TRP A 1 94 ? -18.141 5.907 14.034 1.00 97.56 94 TRP A C 1
ATOM 731 O O . TRP A 1 94 ? -19.031 6.754 13.935 1.00 97.56 94 TRP A O 1
ATOM 741 N N . ALA A 1 95 ? -16.851 6.242 14.064 1.00 97.25 95 ALA A N 1
ATOM 742 C CA . ALA A 1 95 ? -16.389 7.625 14.063 1.00 97.25 95 ALA A CA 1
ATOM 743 C C . ALA A 1 95 ? -16.855 8.388 12.812 1.00 97.25 95 ALA A C 1
ATOM 745 O O . ALA A 1 95 ? -17.346 9.516 12.916 1.00 97.25 95 ALA A O 1
ATOM 746 N N . GLY A 1 96 ? -16.817 7.743 11.642 1.00 96.12 96 GLY A N 1
ATOM 747 C CA . GLY A 1 96 ? -17.371 8.291 10.406 1.00 96.12 96 GLY A CA 1
ATOM 748 C C . GLY A 1 96 ? -18.886 8.532 10.462 1.00 96.12 96 GLY A C 1
ATOM 749 O O . GLY A 1 96 ? -19.371 9.506 9.881 1.00 96.12 96 GLY A O 1
ATOM 750 N N . LEU A 1 97 ? -19.648 7.686 11.166 1.00 97.19 97 LEU A N 1
ATOM 751 C CA . LEU A 1 97 ? -21.091 7.877 11.373 1.00 97.19 97 LEU A CA 1
ATOM 752 C C . LEU A 1 97 ? -21.394 9.016 12.353 1.00 97.19 97 LEU A C 1
ATOM 754 O O . LEU A 1 97 ? -22.305 9.801 12.084 1.00 97.19 97 LEU A O 1
ATOM 758 N N . VAL A 1 98 ? -20.619 9.150 13.432 1.00 97.06 98 VAL A N 1
ATOM 759 C CA . VAL A 1 98 ? -20.738 10.266 14.390 1.00 97.06 98 VAL A CA 1
ATOM 760 C C . VAL A 1 98 ? -20.436 11.595 13.704 1.00 97.06 98 VAL A C 1
ATOM 762 O O . VAL A 1 98 ? -21.218 12.534 13.823 1.00 97.06 98 VAL A O 1
ATOM 765 N N . ARG A 1 99 ? -19.369 11.665 12.896 1.00 96.12 99 ARG A N 1
ATOM 766 C CA . ARG A 1 99 ? -19.015 12.873 12.127 1.00 96.12 99 ARG A CA 1
ATOM 767 C C . ARG A 1 99 ? -20.123 13.309 11.164 1.00 96.12 99 ARG A C 1
ATOM 769 O O . ARG A 1 99 ? -20.298 14.493 10.911 1.00 96.12 99 ARG A O 1
ATOM 776 N N . LYS A 1 100 ? -20.873 12.347 10.623 1.00 95.81 100 LYS A N 1
ATOM 777 C CA . LYS A 1 100 ? -22.026 12.585 9.739 1.00 95.81 100 LYS A CA 1
ATOM 778 C C . LYS A 1 100 ? -23.336 12.806 10.506 1.00 95.81 100 LYS A C 1
ATOM 780 O O . LYS A 1 100 ? -24.385 12.838 9.868 1.00 95.81 100 LYS A O 1
ATOM 785 N N . TYR A 1 101 ? -23.291 12.899 11.838 1.00 96.19 101 TYR A N 1
ATOM 786 C CA . TYR A 1 101 ? -24.456 13.026 12.721 1.00 96.19 101 TYR A CA 1
ATOM 787 C C . TYR A 1 101 ? -25.490 11.898 12.549 1.00 96.19 101 TYR A C 1
ATOM 789 O O . TYR A 1 101 ? -26.679 12.081 12.791 1.00 96.19 101 TYR A O 1
ATOM 797 N N . LYS A 1 102 ? -25.041 10.711 12.115 1.00 97.19 102 LYS A N 1
ATOM 798 C CA . LYS A 1 102 ? -25.880 9.510 11.933 1.00 97.19 102 LYS A CA 1
ATOM 799 C C . LYS A 1 102 ? -25.817 8.547 13.117 1.00 97.19 102 LYS A C 1
ATOM 801 O O . LYS A 1 102 ? -26.516 7.538 13.121 1.00 97.19 102 LYS A O 1
ATOM 806 N N . ALA A 1 103 ? -24.946 8.821 14.078 1.00 97.50 103 ALA A N 1
ATOM 807 C CA . ALA A 1 103 ? -24.781 8.052 15.298 1.00 97.50 103 ALA A CA 1
ATOM 808 C C . ALA A 1 103 ? -24.324 8.973 16.432 1.00 97.50 103 ALA A C 1
ATOM 810 O O . ALA A 1 103 ? -23.809 10.063 16.185 1.00 97.50 103 ALA A O 1
ATOM 811 N N . VAL A 1 104 ? -24.481 8.501 17.664 1.00 97.75 104 VAL A N 1
ATOM 812 C CA . VAL A 1 104 ? -23.959 9.144 18.875 1.00 97.75 104 VAL A CA 1
ATOM 813 C C . VAL A 1 104 ? -22.799 8.326 19.437 1.00 97.75 104 VAL A C 1
ATOM 815 O O . VAL A 1 104 ? -22.633 7.155 19.089 1.00 97.75 104 VAL A O 1
ATOM 818 N N . ILE A 1 105 ? -21.971 8.946 20.280 1.00 97.00 105 ILE A N 1
ATOM 819 C CA . ILE A 1 105 ? -20.819 8.273 20.895 1.00 97.00 105 ILE A CA 1
ATOM 820 C C . ILE A 1 105 ? -21.289 7.221 21.900 1.00 97.00 105 ILE A C 1
ATOM 822 O O . ILE A 1 105 ? -20.723 6.143 21.916 1.00 97.00 105 ILE A O 1
ATOM 826 N N . ASP A 1 106 ? -22.349 7.480 22.668 1.00 96.94 106 ASP A N 1
ATOM 827 C CA . ASP A 1 106 ? -22.780 6.611 23.776 1.00 96.94 106 ASP A CA 1
ATOM 828 C C . ASP A 1 106 ? -23.607 5.394 23.344 1.00 96.94 106 ASP A C 1
ATOM 830 O O . ASP A 1 106 ? -24.051 4.603 24.176 1.00 96.94 106 ASP A O 1
ATOM 834 N N . THR A 1 107 ? -23.877 5.222 22.049 1.00 96.06 107 THR A N 1
ATOM 835 C CA . THR A 1 107 ? -24.701 4.110 21.561 1.00 96.06 107 THR A CA 1
ATOM 836 C C . THR A 1 107 ? -24.134 3.545 20.264 1.00 96.06 107 THR A C 1
ATOM 838 O O . THR A 1 107 ? -24.051 4.274 19.271 1.00 96.06 107 THR A O 1
ATOM 841 N N . PRO A 1 108 ? -23.757 2.253 20.236 1.00 96.12 108 PRO A N 1
ATOM 842 C CA . PRO A 1 108 ? -23.182 1.644 19.048 1.00 96.12 108 PRO A CA 1
ATOM 843 C C . PRO A 1 108 ? -24.191 1.618 17.886 1.00 96.12 108 PRO A C 1
ATOM 845 O O . PRO A 1 108 ? -25.329 1.179 18.068 1.00 96.12 108 PRO A O 1
ATOM 848 N N . PRO A 1 109 ? -23.793 2.051 16.674 1.00 96.81 109 PRO A N 1
ATOM 849 C CA . PRO A 1 109 ? -24.649 2.034 15.499 1.00 96.81 109 PRO A CA 1
ATOM 850 C C . PRO A 1 109 ? -25.087 0.613 15.137 1.00 96.81 109 PRO A C 1
ATOM 852 O O . PRO A 1 109 ? -24.266 -0.307 15.087 1.00 96.81 109 PRO A O 1
ATOM 855 N N . ALA A 1 110 ? -26.357 0.451 14.752 1.00 95.19 110 ALA A N 1
ATOM 856 C CA . ALA A 1 110 ? -26.911 -0.837 14.324 1.00 95.19 110 ALA A CA 1
ATOM 857 C C . ALA A 1 110 ? -26.123 -1.484 13.169 1.00 95.19 110 ALA A C 1
ATOM 859 O O . ALA A 1 110 ? -26.004 -2.702 13.111 1.00 95.19 110 ALA A O 1
ATOM 860 N N . VAL A 1 111 ? -25.523 -0.680 12.280 1.00 94.75 111 VAL A N 1
ATOM 861 C CA . VAL A 1 111 ? -24.679 -1.165 11.169 1.00 94.75 111 VAL A CA 1
ATOM 862 C C . VAL A 1 111 ? -23.509 -2.013 11.676 1.00 94.75 111 VAL A C 1
ATOM 864 O O . VAL A 1 111 ? -23.185 -3.036 11.077 1.00 94.75 111 VAL A O 1
ATOM 867 N N . ILE A 1 112 ? -22.900 -1.616 12.795 1.00 94.75 112 ILE A N 1
ATOM 868 C CA . ILE A 1 112 ? -21.792 -2.357 13.400 1.00 94.75 112 ILE A CA 1
ATOM 869 C C . ILE A 1 112 ? -22.338 -3.605 14.088 1.00 94.75 11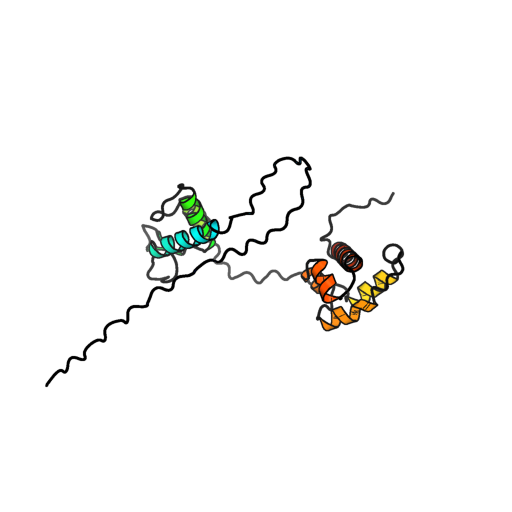2 ILE A C 1
ATOM 871 O O . ILE A 1 112 ? -21.836 -4.697 13.842 1.00 94.75 112 ILE A O 1
ATOM 875 N N . LEU A 1 113 ? -23.415 -3.470 14.870 1.00 92.88 113 LEU A N 1
ATOM 876 C CA . LEU A 1 113 ? -24.028 -4.591 15.593 1.00 92.88 113 LEU A CA 1
ATOM 877 C C . LEU A 1 113 ? -24.507 -5.718 14.662 1.00 92.88 113 LEU A C 1
ATOM 879 O O . LEU A 1 113 ? -24.297 -6.897 14.949 1.00 92.88 113 LEU A O 1
ATOM 883 N N . ASN A 1 114 ? -25.074 -5.366 13.508 1.00 91.75 114 ASN A N 1
ATOM 884 C CA . ASN A 1 114 ? -25.491 -6.334 12.495 1.00 91.75 114 ASN A CA 1
ATOM 885 C C . ASN A 1 114 ? -24.283 -7.064 11.888 1.00 91.75 114 ASN A C 1
ATOM 887 O O . ASN A 1 114 ? -24.335 -8.271 11.667 1.00 91.75 114 ASN A O 1
ATOM 891 N N . GLY A 1 115 ? -23.169 -6.355 11.677 1.00 86.62 115 GLY A N 1
ATOM 892 C CA . GLY A 1 115 ? -21.923 -6.943 11.186 1.00 86.62 115 GLY A CA 1
ATOM 893 C C . GLY A 1 115 ? -21.273 -7.922 12.170 1.00 86.62 115 GLY A C 1
ATOM 894 O O . GLY A 1 115 ? -20.659 -8.896 11.731 1.00 86.62 115 GLY A O 1
ATOM 895 N N . ILE A 1 116 ? -21.435 -7.707 13.482 1.00 84.31 116 ILE A N 1
ATOM 896 C CA . ILE A 1 116 ? -20.885 -8.588 14.528 1.00 84.31 116 ILE A CA 1
ATOM 897 C C . ILE A 1 116 ? -21.457 -10.000 14.402 1.00 84.31 116 ILE A C 1
ATOM 899 O O . ILE A 1 116 ? -20.693 -10.961 14.413 1.00 84.31 116 ILE A O 1
ATOM 903 N N . SER A 1 117 ? -22.772 -10.120 14.193 1.00 76.38 117 SER A N 1
ATOM 904 C CA . SER A 1 117 ? -23.468 -11.415 14.112 1.00 76.38 117 SER A CA 1
ATOM 905 C C . SER A 1 117 ? -22.930 -12.324 13.001 1.00 76.38 117 SER A C 1
ATOM 907 O O . SER A 1 117 ? -23.004 -13.544 13.107 1.00 76.38 117 SER A O 1
ATOM 909 N N . HIS A 1 118 ? -22.345 -11.746 11.949 1.00 67.00 118 HIS A N 1
ATOM 910 C CA . HIS A 1 118 ? -21.744 -12.502 10.849 1.00 67.00 118 HIS A CA 1
ATOM 911 C C . HIS A 1 118 ? -20.258 -12.822 11.060 1.00 67.00 118 HIS A C 1
ATOM 913 O O . HIS A 1 118 ? -19.728 -13.719 10.408 1.00 67.00 118 HIS A O 1
ATOM 919 N N . ARG A 1 119 ? -19.566 -12.109 11.958 1.00 66.38 119 ARG A N 1
ATOM 920 C CA . ARG A 1 119 ? -18.121 -12.279 12.205 1.00 66.38 119 ARG A CA 1
ATOM 921 C C . ARG A 1 119 ? -17.812 -13.289 13.306 1.00 66.38 119 ARG A C 1
ATOM 923 O O . ARG A 1 119 ? -16.700 -13.812 13.338 1.00 66.38 119 ARG A O 1
ATOM 930 N N . SER A 1 120 ? -18.786 -13.602 14.161 1.00 58.69 120 SER A N 1
ATOM 931 C CA . SER A 1 120 ? -18.642 -14.508 15.310 1.00 58.69 120 SER A CA 1
ATOM 932 C C . SER A 1 120 ? -18.223 -15.944 14.961 1.00 58.69 120 SER A C 1
ATOM 934 O O . SER A 1 120 ? -17.863 -16.686 15.864 1.00 58.69 120 SER A O 1
ATOM 936 N N . ASN A 1 121 ? -18.214 -16.337 13.681 1.00 51.81 121 ASN A N 1
ATOM 937 C CA . ASN A 1 121 ? -17.870 -17.698 13.255 1.00 51.81 121 ASN A CA 1
ATOM 938 C C . ASN A 1 121 ? -16.491 -17.867 12.597 1.00 51.81 121 ASN A C 1
ATOM 940 O O . ASN A 1 121 ? -16.148 -18.973 12.183 1.00 51.81 121 ASN A O 1
ATOM 944 N N . CYS A 1 122 ? -15.652 -16.831 12.542 1.00 44.09 122 CYS A N 1
ATOM 945 C CA . CYS A 1 122 ? -14.287 -16.963 12.019 1.00 44.09 122 CYS A CA 1
ATOM 946 C C . CYS A 1 122 ? -13.259 -17.237 13.131 1.00 44.09 122 CYS A C 1
ATOM 948 O O . CYS A 1 122 ? -12.238 -16.565 13.220 1.00 44.09 122 CYS A O 1
ATOM 950 N N . SER A 1 123 ? -13.491 -18.270 13.950 1.00 46.09 123 SER A N 1
ATOM 951 C CA . SER A 1 123 ? -12.452 -18.905 14.787 1.00 46.09 123 SER A CA 1
ATOM 952 C C . SER A 1 123 ? -11.606 -19.895 13.966 1.00 46.09 123 SER A C 1
ATOM 954 O O . SER A 1 123 ? -11.174 -20.939 14.457 1.00 46.09 123 SER A O 1
ATOM 956 N N . SER A 1 124 ? -11.389 -19.610 12.682 1.00 53.34 124 SER A N 1
ATOM 957 C CA . SER A 1 124 ? -10.387 -20.355 11.931 1.00 53.34 124 SER A CA 1
ATOM 958 C C . SER A 1 124 ? -9.016 -19.852 12.390 1.00 53.34 124 SER A C 1
ATOM 960 O O . SER A 1 124 ? -8.822 -18.633 12.430 1.00 53.34 124 SER A O 1
ATOM 962 N N . PRO A 1 125 ? -8.071 -20.738 12.756 1.00 62.75 125 PRO A N 1
ATOM 963 C CA . PRO A 1 125 ? -6.689 -20.327 12.990 1.00 62.75 125 PRO A CA 1
ATOM 964 C C . PRO A 1 125 ? -6.218 -19.497 11.789 1.00 62.75 125 PRO A C 1
ATOM 966 O O . PRO A 1 125 ? -6.711 -19.753 10.685 1.00 62.75 125 PRO A O 1
ATOM 969 N N . PRO A 1 126 ? -5.328 -18.500 11.974 1.00 58.09 126 PRO A N 1
ATOM 970 C CA . PRO A 1 126 ? -4.844 -17.666 10.879 1.00 58.09 126 PRO A CA 1
ATOM 971 C C . PRO A 1 126 ? -4.416 -18.592 9.745 1.00 58.09 126 PRO A C 1
ATOM 973 O O . PRO A 1 126 ? -3.438 -19.328 9.877 1.00 58.09 126 PRO A O 1
ATOM 976 N N . SER A 1 127 ? -5.236 -18.635 8.690 1.00 51.31 127 SER A N 1
ATOM 977 C CA . SER A 1 127 ? -5.022 -19.534 7.567 1.00 51.31 127 SER A CA 1
ATOM 978 C C . SER A 1 127 ? -3.617 -19.241 7.088 1.00 51.31 127 SER A C 1
ATOM 980 O O . SER A 1 127 ? -3.306 -18.072 6.840 1.00 51.31 127 SER A O 1
ATOM 982 N N . SER A 1 128 ? -2.762 -20.269 7.047 1.00 66.00 128 SER A N 1
ATOM 983 C CA . SER A 1 128 ? -1.388 -20.116 6.583 1.00 66.00 128 SER A CA 1
ATOM 984 C C . SER A 1 128 ? -1.416 -19.247 5.331 1.00 66.00 128 SER A C 1
ATOM 986 O O . SER A 1 128 ? -2.279 -19.503 4.477 1.00 66.00 128 SER A O 1
ATOM 988 N N . PRO A 1 129 ? -0.570 -18.199 5.251 1.00 61.03 129 PRO A N 1
ATOM 989 C CA . PRO A 1 129 ? -0.594 -17.286 4.122 1.00 61.03 129 PRO A CA 1
ATOM 990 C C . PRO A 1 129 ? -0.624 -18.138 2.855 1.00 61.03 129 PRO A C 1
ATOM 992 O O . PRO A 1 129 ? 0.131 -19.118 2.784 1.00 61.03 129 PRO A O 1
ATOM 995 N N . PRO A 1 130 ? -1.567 -17.870 1.933 1.00 63.09 130 PRO A N 1
ATOM 996 C CA . PRO A 1 130 ? -1.755 -18.710 0.762 1.00 63.09 130 PRO A CA 1
ATOM 997 C C . PRO A 1 130 ? -0.383 -18.933 0.143 1.00 63.09 130 PRO A C 1
ATOM 999 O O . PRO A 1 130 ? 0.351 -17.962 -0.038 1.00 63.09 130 PRO A O 1
ATOM 1002 N N . LYS A 1 131 ? -0.005 -20.201 -0.089 1.00 61.62 131 LYS A N 1
ATOM 1003 C CA . LYS A 1 131 ? 1.285 -20.543 -0.700 1.00 61.62 131 LYS A CA 1
ATOM 1004 C C . LYS A 1 131 ? 1.376 -19.741 -1.993 1.00 61.62 131 LYS A C 1
ATOM 1006 O O . LYS A 1 131 ? 0.724 -20.099 -2.973 1.00 61.62 131 LYS A O 1
ATOM 1011 N N . GLN A 1 132 ? 2.112 -18.629 -1.967 1.00 66.00 132 GLN A N 1
ATOM 1012 C CA . GLN A 1 132 ? 2.298 -17.806 -3.147 1.00 66.00 132 GLN A CA 1
ATOM 1013 C C . GLN A 1 132 ? 2.931 -18.725 -4.177 1.00 66.00 132 GLN A C 1
ATOM 1015 O O . GLN A 1 132 ? 3.955 -19.363 -3.912 1.00 66.00 132 GLN A O 1
ATOM 1020 N N . LYS A 1 133 ? 2.245 -18.885 -5.308 1.00 68.69 133 LYS A N 1
ATOM 1021 C CA . LYS A 1 133 ? 2.754 -19.661 -6.428 1.00 68.69 133 LYS A CA 1
ATOM 1022 C C . LYS A 1 133 ? 4.071 -18.988 -6.802 1.00 68.69 133 LYS A C 1
ATOM 1024 O O . LYS A 1 133 ? 4.057 -17.832 -7.213 1.00 68.69 133 LYS A O 1
ATOM 1029 N N . ARG A 1 134 ? 5.196 -19.654 -6.538 1.00 68.38 134 ARG A N 1
ATOM 1030 C CA . ARG A 1 134 ? 6.508 -19.126 -6.903 1.00 68.38 134 ARG A CA 1
ATOM 1031 C C . ARG A 1 134 ? 6.550 -19.138 -8.422 1.00 68.38 134 ARG A C 1
ATOM 1033 O O . ARG A 1 134 ? 6.510 -20.205 -9.025 1.00 68.38 134 ARG A O 1
ATOM 1040 N N . PHE A 1 135 ? 6.488 -17.957 -9.014 1.00 78.62 135 PHE A N 1
ATOM 1041 C CA . PHE A 1 135 ? 6.756 -17.792 -10.428 1.00 78.62 135 PHE A CA 1
ATOM 1042 C C . PHE A 1 135 ? 8.274 -17.793 -10.582 1.00 78.62 135 PHE A C 1
ATOM 1044 O O . PHE A 1 135 ? 8.961 -17.038 -9.893 1.00 78.62 135 PHE A O 1
ATOM 1051 N N . ASP A 1 136 ? 8.794 -18.670 -11.438 1.00 84.50 136 ASP A N 1
ATOM 1052 C CA . ASP A 1 136 ? 10.210 -18.669 -11.796 1.00 84.50 136 ASP A CA 1
ATOM 1053 C C . ASP A 1 136 ? 10.461 -17.477 -12.718 1.00 84.50 136 ASP A C 1
ATOM 1055 O O . ASP A 1 136 ? 10.343 -17.559 -13.941 1.00 84.50 136 ASP A O 1
ATOM 1059 N N . TYR A 1 137 ? 10.729 -16.326 -12.108 1.00 86.19 137 TYR A N 1
ATOM 1060 C CA . TYR A 1 137 ? 11.102 -15.128 -12.838 1.00 86.19 137 TYR A CA 1
ATOM 1061 C C . TYR A 1 137 ? 12.555 -15.234 -13.313 1.00 86.19 137 TYR A C 1
ATOM 1063 O O . TYR A 1 137 ? 13.420 -15.674 -12.548 1.00 86.19 137 TYR A O 1
ATOM 1071 N N . PRO A 1 138 ? 12.856 -14.808 -14.553 1.00 93.12 138 PRO A N 1
ATOM 1072 C CA . PRO A 1 138 ? 14.228 -14.778 -15.033 1.00 93.12 138 PRO A CA 1
ATOM 1073 C C . PRO A 1 138 ? 15.065 -13.796 -14.202 1.00 93.12 138 PRO A C 1
ATOM 1075 O O . PRO A 1 138 ? 14.548 -12.839 -13.606 1.00 93.12 138 PRO A O 1
ATOM 1078 N N . ARG A 1 139 ? 16.381 -14.028 -14.172 1.00 95.94 139 ARG A N 1
ATOM 1079 C CA . ARG A 1 139 ? 17.325 -13.098 -13.545 1.00 95.94 139 ARG A CA 1
ATOM 1080 C C . ARG A 1 139 ? 17.340 -11.785 -14.317 1.00 95.94 139 ARG A C 1
ATOM 1082 O O . ARG A 1 139 ? 17.232 -11.781 -15.543 1.00 95.94 139 ARG A O 1
ATOM 1089 N N . VAL A 1 140 ? 17.527 -10.675 -13.602 1.00 95.88 140 VAL A N 1
ATOM 1090 C CA . VAL A 1 140 ? 17.556 -9.334 -14.217 1.00 95.88 140 VAL A CA 1
ATOM 1091 C C . VAL A 1 140 ? 18.648 -9.238 -15.284 1.00 95.88 140 VAL A C 1
ATOM 1093 O O . VAL A 1 140 ? 18.400 -8.681 -16.346 1.00 95.88 140 VAL A O 1
ATOM 1096 N N . ALA A 1 141 ? 19.821 -9.833 -15.042 1.00 97.06 141 ALA A N 1
ATOM 1097 C CA . ALA A 1 141 ? 20.931 -9.827 -15.995 1.00 97.06 141 ALA A CA 1
ATOM 1098 C C . ALA A 1 141 ? 20.580 -10.514 -17.327 1.00 97.06 141 ALA A C 1
ATOM 1100 O O . ALA A 1 141 ? 20.761 -9.918 -18.387 1.00 97.06 141 ALA A O 1
ATOM 1101 N N . ASP A 1 142 ? 20.019 -11.727 -17.270 1.00 96.88 142 ASP A N 1
ATOM 1102 C CA . ASP A 1 142 ? 19.623 -12.489 -18.463 1.00 96.88 142 ASP A CA 1
ATOM 1103 C C . ASP A 1 142 ? 18.511 -11.762 -19.227 1.00 96.88 142 ASP A C 1
ATOM 1105 O O . ASP A 1 142 ? 18.530 -11.662 -20.455 1.00 96.88 142 ASP A O 1
ATOM 1109 N N . TRP A 1 143 ? 17.554 -11.194 -18.488 1.00 95.75 143 TRP A N 1
ATOM 1110 C CA . TRP A 1 143 ? 16.487 -10.396 -19.074 1.00 95.75 143 TRP A CA 1
ATOM 1111 C C . TRP A 1 143 ? 17.020 -9.147 -19.783 1.00 95.75 143 TRP A C 1
ATOM 1113 O O . TRP A 1 143 ? 16.623 -8.881 -20.913 1.00 95.75 143 TRP A O 1
ATOM 1123 N N . MET A 1 144 ? 17.936 -8.397 -19.173 1.00 95.94 144 MET A N 1
ATOM 1124 C CA . MET A 1 144 ? 18.514 -7.204 -19.798 1.00 95.94 144 MET A CA 1
ATOM 1125 C C . MET A 1 144 ? 19.307 -7.531 -21.058 1.00 95.94 144 MET A C 1
ATOM 1127 O O . MET A 1 144 ? 19.112 -6.867 -22.070 1.00 95.94 144 MET A O 1
ATOM 1131 N N . ALA A 1 145 ? 20.114 -8.593 -21.034 1.00 96.25 145 ALA A N 1
ATOM 1132 C CA . ALA A 1 145 ? 20.825 -9.060 -22.222 1.00 96.25 145 ALA A CA 1
ATOM 1133 C C . ALA A 1 145 ? 19.858 -9.434 -23.364 1.00 96.25 145 ALA A C 1
ATOM 1135 O O . ALA A 1 145 ? 20.145 -9.202 -24.540 1.00 96.25 145 ALA A O 1
ATOM 1136 N N . SER A 1 146 ? 18.673 -9.962 -23.032 1.00 95.12 146 SER A N 1
ATOM 1137 C CA . SER A 1 146 ? 17.638 -10.230 -24.038 1.00 95.12 146 SER A CA 1
ATOM 1138 C C . SER A 1 146 ? 17.044 -8.956 -24.654 1.00 95.12 146 SER A C 1
ATOM 1140 O O . SER A 1 146 ? 16.656 -8.979 -25.816 1.0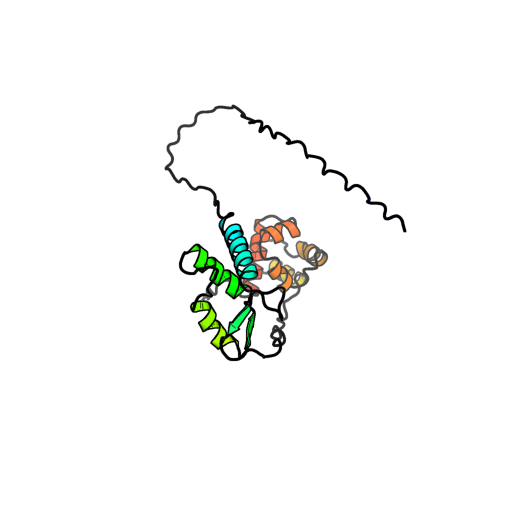0 95.12 146 SER A O 1
ATOM 1142 N N . LEU A 1 147 ? 17.005 -7.830 -23.927 1.00 95.06 147 LEU A N 1
ATOM 1143 C CA . LEU A 1 147 ? 16.505 -6.556 -24.466 1.00 95.06 147 LEU A CA 1
ATOM 1144 C C . LEU A 1 147 ? 17.443 -5.970 -25.524 1.00 95.06 147 LEU A C 1
ATOM 1146 O O . LEU A 1 147 ? 16.967 -5.345 -26.469 1.00 95.06 147 LEU A O 1
ATOM 1150 N N . ASP A 1 148 ? 18.747 -6.192 -25.369 1.00 95.00 148 ASP A N 1
ATOM 1151 C CA . ASP A 1 148 ? 19.775 -5.677 -26.282 1.00 95.00 148 ASP A CA 1
ATOM 1152 C C . ASP A 1 148 ? 19.781 -6.423 -27.622 1.00 95.00 148 ASP A C 1
ATOM 1154 O O . ASP A 1 148 ? 20.220 -5.891 -28.639 1.00 95.00 148 ASP A O 1
ATOM 1158 N N . THR A 1 149 ? 19.264 -7.655 -27.632 1.00 94.38 149 THR A N 1
ATOM 1159 C CA . THR A 1 149 ? 19.152 -8.508 -28.827 1.00 94.38 149 THR A CA 1
ATOM 1160 C C . THR A 1 149 ? 17.753 -8.497 -29.454 1.00 94.38 149 THR A C 1
ATOM 1162 O O . THR A 1 149 ? 17.550 -9.096 -30.509 1.00 94.38 149 THR A O 1
ATOM 1165 N N . ASP A 1 150 ? 16.786 -7.813 -28.838 1.00 93.88 150 ASP A N 1
ATOM 1166 C CA . ASP A 1 150 ? 15.402 -7.734 -29.309 1.00 93.88 150 ASP A CA 1
ATOM 1167 C C . ASP A 1 150 ? 15.272 -6.733 -30.472 1.00 93.88 150 ASP A C 1
ATOM 1169 O O . ASP A 1 150 ? 15.621 -5.559 -30.348 1.00 93.88 150 ASP A O 1
ATOM 1173 N N . GLU A 1 151 ? 14.724 -7.184 -31.603 1.00 92.62 151 GLU A N 1
ATOM 1174 C CA . GLU A 1 151 ? 14.601 -6.389 -32.835 1.00 92.62 151 GLU A CA 1
ATOM 1175 C C . GLU A 1 151 ? 13.751 -5.115 -32.657 1.00 92.62 151 GLU A C 1
ATOM 1177 O O . GLU A 1 151 ? 14.004 -4.085 -33.288 1.00 92.62 151 GLU A O 1
ATOM 1182 N N . TYR A 1 152 ? 12.754 -5.147 -31.769 1.00 89.44 152 TYR A N 1
ATOM 1183 C CA . TYR A 1 152 ? 11.842 -4.026 -31.538 1.00 89.44 152 TYR A CA 1
ATOM 1184 C C . TYR A 1 152 ? 12.312 -3.119 -30.402 1.00 89.44 152 TYR A C 1
ATOM 1186 O O . TYR A 1 152 ? 12.184 -1.894 -30.494 1.00 89.44 152 TYR A O 1
ATOM 1194 N N . ARG A 1 153 ? 12.831 -3.700 -29.319 1.00 87.19 153 ARG A N 1
ATOM 1195 C CA . ARG A 1 153 ? 13.251 -2.970 -28.111 1.00 87.19 153 ARG A CA 1
ATOM 1196 C C . ARG A 1 153 ? 14.674 -2.431 -28.230 1.00 87.19 153 ARG A C 1
ATOM 1198 O O . ARG A 1 153 ? 14.944 -1.362 -27.683 1.00 87.19 153 ARG A O 1
ATOM 1205 N N . GLY A 1 154 ? 15.529 -3.125 -28.978 1.00 78.00 154 GLY A N 1
ATOM 1206 C CA . GLY A 1 154 ? 16.908 -2.759 -29.293 1.00 78.00 154 GLY A CA 1
ATOM 1207 C C . GLY A 1 154 ? 17.052 -1.845 -30.512 1.00 78.00 154 GLY A C 1
ATOM 1208 O O . GLY A 1 154 ? 18.169 -1.496 -30.873 1.00 78.00 154 GLY A O 1
ATOM 1209 N N . LYS A 1 155 ? 15.949 -1.398 -31.134 1.00 81.69 155 LYS A N 1
ATOM 1210 C CA . LYS A 1 155 ? 15.961 -0.568 -32.357 1.00 81.69 155 LYS A CA 1
ATOM 1211 C C . LYS A 1 155 ? 16.837 0.691 -32.261 1.00 81.69 155 LYS A C 1
ATOM 1213 O O . LYS A 1 155 ? 17.404 1.127 -33.259 1.00 81.69 155 LYS A O 1
ATOM 1218 N N . ASP A 1 156 ? 16.948 1.264 -31.067 1.00 87.62 156 ASP A N 1
ATOM 1219 C CA . ASP A 1 156 ? 17.744 2.465 -30.800 1.00 87.62 156 ASP A CA 1
ATOM 1220 C C . ASP A 1 156 ? 19.197 2.142 -30.366 1.00 87.62 156 ASP A C 1
ATOM 1222 O O . ASP A 1 156 ? 19.920 3.038 -29.930 1.00 87.62 156 ASP A O 1
ATOM 1226 N N . ASN A 1 157 ? 19.633 0.876 -30.463 1.00 88.50 157 ASN A N 1
ATOM 1227 C CA . ASN A 1 157 ? 20.936 0.370 -30.005 1.00 88.50 157 ASN A CA 1
ATOM 1228 C C . ASN A 1 157 ? 21.262 0.762 -28.554 1.00 88.50 157 ASN A C 1
ATOM 1230 O O . ASN A 1 157 ? 22.376 1.181 -28.232 1.00 88.50 157 ASN A O 1
ATOM 1234 N N . HIS A 1 158 ? 20.272 0.670 -27.666 1.00 92.25 158 HIS A N 1
ATOM 1235 C CA . HIS A 1 158 ? 20.515 0.842 -26.240 1.00 92.25 158 HIS A CA 1
ATOM 1236 C C . HIS A 1 158 ? 21.167 -0.406 -25.661 1.00 92.25 158 HIS A C 1
ATOM 1238 O O . HIS A 1 158 ? 20.675 -1.504 -25.871 1.00 92.25 158 HIS A O 1
ATOM 1244 N N . ASP A 1 159 ? 22.238 -0.202 -24.900 1.00 95.12 159 ASP A N 1
ATOM 1245 C CA . ASP A 1 159 ? 22.878 -1.235 -24.091 1.00 95.12 159 ASP A CA 1
ATOM 1246 C C . ASP A 1 159 ? 22.228 -1.230 -22.702 1.00 95.12 159 ASP A C 1
ATOM 1248 O O . ASP A 1 159 ? 22.572 -0.415 -21.844 1.00 95.12 159 ASP A O 1
ATOM 1252 N N . TYR A 1 160 ? 21.204 -2.050 -22.493 1.00 95.75 160 TYR A N 1
ATOM 1253 C CA . TYR A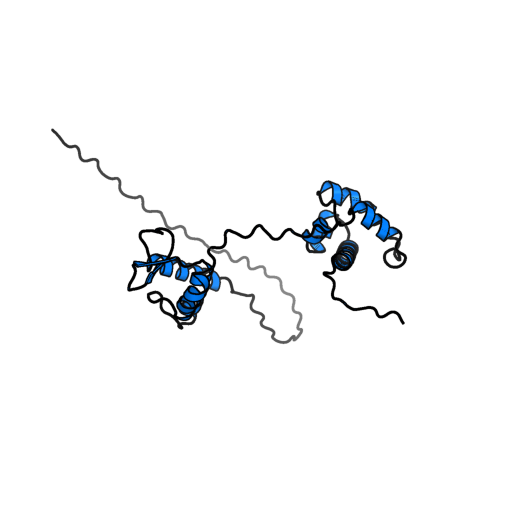 1 160 ? 20.557 -2.218 -21.195 1.00 95.75 160 TYR A CA 1
ATOM 1254 C C . TYR A 1 160 ? 21.357 -3.149 -20.283 1.00 95.75 160 TYR A C 1
ATOM 1256 O O . TYR A 1 160 ? 21.301 -2.974 -19.060 1.00 95.75 160 TYR A O 1
ATOM 1264 N N . SER A 1 161 ? 22.118 -4.096 -20.841 1.00 96.62 161 SER A N 1
ATOM 1265 C CA . SER A 1 161 ? 22.944 -5.025 -20.064 1.00 96.62 161 SER A CA 1
ATOM 1266 C C . SER A 1 161 ? 23.966 -4.315 -19.173 1.00 96.62 161 SER A C 1
ATOM 1268 O O . SER A 1 161 ? 24.241 -4.794 -18.067 1.00 96.62 161 SER A O 1
ATOM 1270 N N . GLN A 1 162 ? 24.435 -3.123 -19.567 1.00 96.88 162 GLN A N 1
ATOM 1271 C CA . GLN A 1 162 ? 25.336 -2.310 -18.744 1.00 96.88 162 GLN A CA 1
ATOM 1272 C C . GLN A 1 162 ? 24.780 -2.013 -17.340 1.00 96.88 162 GLN A C 1
ATOM 1274 O O . GLN A 1 162 ? 25.553 -1.852 -16.399 1.00 96.88 162 GLN A O 1
ATOM 1279 N N . PHE A 1 163 ? 23.455 -1.976 -17.157 1.00 96.56 163 PHE A N 1
ATOM 1280 C CA . PHE A 1 163 ? 22.819 -1.666 -15.871 1.00 96.56 163 PHE A CA 1
ATOM 1281 C C . PHE A 1 163 ? 22.651 -2.889 -14.953 1.00 96.56 163 PHE A C 1
ATOM 1283 O O . PHE A 1 163 ? 22.321 -2.730 -13.776 1.00 96.56 163 PHE A O 1
ATOM 1290 N N . ALA A 1 164 ? 22.888 -4.108 -15.449 1.00 96.31 164 ALA A N 1
ATOM 1291 C CA . ALA A 1 164 ? 22.612 -5.341 -14.708 1.00 96.31 164 ALA A CA 1
ATOM 1292 C C . ALA A 1 164 ? 23.414 -5.451 -13.400 1.00 96.31 164 ALA A C 1
ATOM 1294 O O . ALA A 1 164 ? 22.891 -5.899 -12.379 1.00 96.31 164 ALA A O 1
ATOM 1295 N N . HIS A 1 165 ? 24.674 -5.009 -13.410 1.00 97.25 165 HIS A N 1
ATOM 1296 C CA . HIS A 1 165 ? 25.531 -5.049 -12.225 1.00 97.25 165 HIS A CA 1
ATOM 1297 C C . HIS A 1 165 ? 25.057 -4.088 -11.121 1.00 97.25 165 HIS A C 1
ATOM 1299 O O . HIS A 1 165 ? 25.178 -4.426 -9.947 1.00 97.25 165 HIS A O 1
ATOM 1305 N N . ILE A 1 166 ? 24.466 -2.943 -11.490 1.00 97.25 166 ILE A N 1
ATOM 1306 C CA . ILE A 1 166 ? 23.902 -1.969 -10.543 1.00 97.25 166 ILE A CA 1
ATOM 1307 C C . ILE A 1 166 ? 22.687 -2.580 -9.838 1.00 97.25 166 ILE A C 1
ATOM 1309 O O . ILE A 1 166 ? 22.561 -2.509 -8.618 1.00 97.25 166 ILE A O 1
ATOM 1313 N N . PHE A 1 167 ? 21.818 -3.266 -10.584 1.00 95.44 167 PHE A N 1
ATOM 1314 C CA . PHE A 1 167 ? 20.697 -3.990 -9.983 1.00 95.44 167 PHE A CA 1
ATOM 1315 C C . PHE A 1 167 ? 21.161 -5.095 -9.032 1.00 95.44 167 PHE A C 1
ATOM 1317 O O . PHE A 1 167 ? 20.637 -5.215 -7.925 1.00 95.44 167 PHE A O 1
ATOM 1324 N N . ALA A 1 168 ? 22.190 -5.851 -9.417 1.00 95.38 168 ALA A N 1
ATOM 1325 C CA . ALA A 1 168 ? 22.769 -6.868 -8.549 1.00 95.38 168 ALA A CA 1
ATOM 1326 C C . ALA A 1 168 ? 23.376 -6.272 -7.264 1.00 95.38 168 ALA A C 1
ATOM 1328 O O . ALA A 1 168 ? 23.183 -6.850 -6.193 1.00 95.38 168 ALA A O 1
ATOM 1329 N N . SER A 1 169 ? 24.057 -5.117 -7.334 1.00 96.69 169 SER A N 1
ATOM 1330 C CA . SER A 1 169 ? 24.604 -4.449 -6.140 1.00 96.69 169 SER A CA 1
ATOM 1331 C C . SER A 1 169 ? 23.527 -3.933 -5.185 1.00 96.69 169 SER A C 1
ATOM 1333 O O . SER A 1 169 ? 23.760 -3.874 -3.982 1.00 96.69 169 SER A O 1
ATOM 1335 N N . GLU A 1 170 ? 22.340 -3.627 -5.706 1.00 96.00 170 GLU A N 1
ATOM 1336 C CA . GLU A 1 170 ? 21.171 -3.186 -4.933 1.00 96.00 170 GLU A CA 1
ATOM 1337 C C . GLU A 1 170 ? 20.305 -4.363 -4.442 1.00 96.00 170 GLU A C 1
ATOM 1339 O O . GLU A 1 170 ? 19.249 -4.168 -3.842 1.00 96.00 170 GLU A O 1
ATOM 1344 N N . GLY A 1 171 ? 20.733 -5.607 -4.693 1.00 96.00 171 GLY A N 1
ATOM 1345 C CA . GLY A 1 171 ? 20.006 -6.817 -4.297 1.00 96.00 171 GLY A CA 1
ATOM 1346 C C . GLY A 1 171 ? 18.788 -7.146 -5.168 1.00 96.00 171 GLY A C 1
ATOM 1347 O O . GLY A 1 171 ? 18.024 -8.044 -4.826 1.00 96.00 171 GLY A O 1
ATOM 1348 N N . LEU A 1 172 ? 18.613 -6.461 -6.300 1.00 95.38 172 LEU A N 1
ATOM 1349 C CA . LEU A 1 172 ? 17.515 -6.660 -7.247 1.00 95.38 172 LEU A CA 1
ATOM 1350 C C . LEU A 1 172 ? 17.929 -7.712 -8.286 1.00 95.38 172 LEU A C 1
ATOM 1352 O O . LEU A 1 172 ? 18.346 -7.402 -9.402 1.00 95.38 172 LEU A O 1
ATOM 1356 N N . SER A 1 173 ? 17.885 -8.980 -7.884 1.00 94.94 173 SER A N 1
ATOM 1357 C CA . SER A 1 173 ? 18.456 -10.089 -8.663 1.00 94.94 173 SER A CA 1
ATOM 1358 C C . SER A 1 173 ? 17.468 -10.731 -9.642 1.00 94.94 173 SER A C 1
ATOM 1360 O O . SER A 1 173 ? 17.887 -11.314 -10.651 1.00 94.94 173 SER A O 1
ATOM 1362 N N . CYS A 1 174 ? 16.163 -10.600 -9.387 1.00 94.62 174 CYS A N 1
ATOM 1363 C CA . CYS A 1 174 ? 15.099 -11.154 -10.223 1.00 94.62 174 CYS A CA 1
ATOM 1364 C C . CYS A 1 174 ? 14.082 -10.088 -10.666 1.00 94.62 174 CYS A C 1
ATOM 1366 O O . CYS A 1 174 ? 14.001 -8.999 -10.096 1.00 94.62 174 CYS A O 1
ATOM 1368 N N . LEU A 1 175 ? 13.297 -10.392 -11.706 1.00 93.12 175 LEU A N 1
ATOM 1369 C CA . LEU A 1 175 ? 12.271 -9.460 -12.197 1.00 93.12 175 LEU A CA 1
ATOM 1370 C C . LEU A 1 175 ? 11.165 -9.149 -11.176 1.00 93.12 175 LEU A C 1
ATOM 1372 O O . LEU A 1 175 ? 10.560 -8.079 -11.254 1.00 93.12 175 LEU A O 1
ATOM 1376 N N . ASP A 1 176 ? 10.919 -10.045 -10.218 1.00 92.00 176 ASP A N 1
ATOM 1377 C CA . ASP A 1 176 ? 9.955 -9.808 -9.135 1.00 92.00 176 ASP A CA 1
ATOM 1378 C C . ASP A 1 176 ? 10.404 -8.637 -8.252 1.00 92.00 176 ASP A C 1
ATOM 1380 O O . ASP A 1 176 ? 9.633 -7.712 -7.991 1.00 92.00 176 ASP A O 1
ATOM 1384 N N . ASP A 1 177 ? 11.694 -8.599 -7.899 1.00 92.44 177 ASP A N 1
ATOM 1385 C CA . ASP A 1 177 ? 12.288 -7.503 -7.128 1.00 92.44 177 ASP A CA 1
ATOM 1386 C C . ASP A 1 177 ? 12.139 -6.169 -7.875 1.00 92.44 177 ASP A C 1
ATOM 1388 O O . ASP A 1 177 ? 11.787 -5.140 -7.293 1.00 92.44 177 ASP A O 1
ATOM 1392 N N . LEU A 1 178 ? 12.339 -6.190 -9.197 1.00 91.44 178 LEU A N 1
ATOM 1393 C CA . LEU A 1 178 ? 12.176 -5.013 -10.047 1.00 91.44 178 LEU A CA 1
ATOM 1394 C C . LEU A 1 178 ? 10.715 -4.539 -10.112 1.00 91.44 178 LEU A C 1
ATOM 1396 O O . LEU A 1 178 ? 10.456 -3.339 -10.231 1.00 91.44 178 LEU A O 1
ATOM 1400 N N . HIS A 1 179 ? 9.744 -5.451 -10.021 1.00 89.69 179 HIS A N 1
ATOM 1401 C CA . HIS A 1 179 ? 8.327 -5.096 -9.941 1.00 89.69 179 HIS A CA 1
ATOM 1402 C C . HIS A 1 179 ? 7.996 -4.362 -8.632 1.00 89.69 179 HIS A C 1
ATOM 1404 O O . HIS A 1 179 ? 7.250 -3.380 -8.652 1.00 89.69 179 HIS A O 1
ATOM 1410 N N . LEU A 1 180 ? 8.612 -4.771 -7.518 1.00 89.88 180 LEU A N 1
ATOM 1411 C CA . LEU A 1 180 ? 8.432 -4.143 -6.202 1.00 89.88 180 LEU A CA 1
ATOM 1412 C C . LEU A 1 180 ? 8.974 -2.709 -6.128 1.00 89.88 180 LEU A C 1
ATOM 1414 O O . LEU A 1 180 ? 8.495 -1.915 -5.313 1.00 89.88 180 LEU A O 1
ATOM 1418 N N . VAL A 1 181 ? 9.922 -2.339 -6.997 1.00 92.44 181 VAL A N 1
ATOM 1419 C CA . VAL A 1 181 ? 10.401 -0.952 -7.109 1.00 92.44 181 VAL A CA 1
ATOM 1420 C C . VAL A 1 181 ? 9.225 -0.011 -7.417 1.00 92.44 181 VAL A C 1
ATOM 1422 O O . VAL A 1 181 ? 9.075 1.028 -6.768 1.00 92.44 181 VAL A O 1
ATOM 1425 N N . GLY A 1 182 ? 8.318 -0.413 -8.313 1.00 88.38 182 GLY A N 1
ATOM 1426 C CA . GLY A 1 182 ? 6.982 0.179 -8.457 1.00 88.38 182 GLY A CA 1
ATOM 1427 C C . GLY A 1 182 ? 6.879 1.480 -9.264 1.00 88.38 182 GLY A C 1
ATOM 1428 O O . GLY A 1 182 ? 5.763 1.923 -9.535 1.00 88.38 182 GLY A O 1
ATOM 1429 N N . SER A 1 183 ? 7.989 2.114 -9.658 1.00 94.00 183 SER A N 1
ATOM 1430 C CA . SER A 1 183 ? 7.952 3.318 -10.503 1.00 94.00 183 SER A CA 1
ATOM 1431 C C . SER A 1 183 ? 9.217 3.529 -11.334 1.00 94.00 183 SER A C 1
ATOM 1433 O O . SER A 1 183 ? 10.314 3.107 -10.963 1.00 94.00 183 SER A O 1
ATOM 1435 N N . ALA A 1 184 ? 9.060 4.247 -12.451 1.00 94.88 184 ALA A N 1
ATOM 1436 C CA . ALA A 1 184 ? 10.171 4.649 -13.309 1.00 94.88 184 ALA A CA 1
ATOM 1437 C C . ALA A 1 184 ? 11.147 5.606 -12.597 1.00 94.88 184 ALA A C 1
ATOM 1439 O O . ALA A 1 184 ? 12.350 5.462 -12.770 1.00 94.88 184 ALA A O 1
ATOM 1440 N N . ASP A 1 185 ? 10.669 6.523 -11.750 1.00 96.38 185 ASP A N 1
ATOM 1441 C CA . ASP A 1 185 ? 11.532 7.490 -11.041 1.00 96.38 185 ASP A CA 1
ATOM 1442 C C . ASP A 1 185 ? 12.508 6.810 -10.073 1.00 96.38 185 ASP A C 1
ATOM 1444 O O . ASP A 1 185 ? 13.667 7.210 -9.930 1.00 96.38 185 ASP A O 1
ATOM 1448 N N . LYS A 1 186 ? 12.054 5.735 -9.419 1.00 95.69 186 LYS A N 1
ATOM 1449 C CA . LYS A 1 186 ? 12.917 4.930 -8.555 1.00 95.69 186 LYS A CA 1
ATOM 1450 C C . LYS A 1 186 ? 13.955 4.176 -9.372 1.00 95.69 186 LYS A C 1
ATOM 1452 O O . LYS A 1 186 ? 15.125 4.234 -9.024 1.00 95.69 186 LYS A O 1
ATOM 1457 N N . ILE A 1 187 ? 13.557 3.564 -10.493 1.00 95.75 187 ILE A N 1
ATOM 1458 C CA . ILE A 1 187 ? 14.502 2.925 -11.425 1.00 95.75 187 ILE A CA 1
ATOM 1459 C C . ILE A 1 187 ? 15.543 3.937 -11.912 1.00 95.75 187 ILE A C 1
ATOM 1461 O O . ILE A 1 187 ? 16.730 3.627 -11.938 1.00 95.75 187 ILE A O 1
ATOM 1465 N N . GLN A 1 188 ? 15.119 5.157 -12.246 1.00 97.25 188 GLN A N 1
ATOM 1466 C CA . GLN A 1 188 ? 16.018 6.222 -12.678 1.00 97.25 188 GLN A CA 1
ATOM 1467 C C . GLN A 1 188 ? 17.049 6.561 -11.596 1.00 97.25 188 GLN A C 1
ATOM 1469 O O . GLN A 1 188 ? 18.234 6.685 -11.896 1.00 97.25 188 GLN A O 1
ATOM 1474 N N . THR A 1 189 ? 16.599 6.691 -10.348 1.00 96.19 189 THR A N 1
ATOM 1475 C CA . THR A 1 189 ? 17.458 7.036 -9.208 1.00 96.19 189 THR A CA 1
ATOM 1476 C C . THR A 1 189 ? 18.439 5.908 -8.895 1.00 96.19 189 THR A C 1
ATOM 1478 O O . THR A 1 189 ? 19.621 6.171 -8.698 1.00 96.19 189 THR A O 1
ATOM 1481 N N . THR A 1 190 ? 17.970 4.657 -8.902 1.00 93.81 190 THR A N 1
ATOM 1482 C CA . THR A 1 190 ? 18.796 3.468 -8.658 1.00 93.81 190 THR A CA 1
ATOM 1483 C C . THR A 1 190 ? 19.863 3.288 -9.737 1.00 93.81 190 THR A C 1
ATOM 1485 O O . THR A 1 190 ? 21.021 3.044 -9.422 1.00 93.81 190 THR A O 1
ATOM 1488 N N . LEU A 1 191 ? 19.496 3.440 -11.012 1.00 94.25 191 LEU A N 1
ATOM 1489 C CA . LEU A 1 191 ? 20.414 3.221 -12.134 1.00 94.25 191 LEU A CA 1
ATOM 1490 C C . LEU A 1 191 ? 21.257 4.436 -12.507 1.00 94.25 191 LEU A C 1
ATOM 1492 O O . LEU A 1 191 ? 22.136 4.321 -13.357 1.00 94.25 191 LEU A O 1
ATOM 1496 N N . GLN A 1 192 ? 20.940 5.606 -11.948 1.00 95.31 192 GLN A N 1
ATOM 1497 C CA . GLN A 1 192 ? 21.493 6.894 -12.373 1.00 95.31 192 GLN A CA 1
ATOM 1498 C C . GLN A 1 192 ? 21.394 7.100 -13.897 1.00 95.31 192 GLN A C 1
ATOM 1500 O O . GLN A 1 192 ? 22.250 7.724 -14.524 1.00 95.31 192 GLN A O 1
ATOM 1505 N N . CYS A 1 193 ? 20.342 6.557 -14.515 1.00 94.56 193 CYS A N 1
ATOM 1506 C CA . CYS A 1 193 ? 20.143 6.619 -15.956 1.00 94.56 193 CYS A CA 1
ATOM 1507 C C . CYS A 1 193 ? 19.234 7.793 -16.346 1.00 94.56 193 CYS A C 1
ATOM 1509 O O . CYS A 1 193 ? 18.636 8.475 -15.513 1.00 94.56 193 CYS A O 1
ATOM 1511 N N . ASN A 1 194 ? 19.080 8.028 -17.650 1.00 95.88 194 ASN A N 1
ATOM 1512 C CA . ASN A 1 194 ? 18.093 8.994 -18.125 1.00 95.88 194 ASN A CA 1
ATOM 1513 C C . ASN A 1 194 ? 16.652 8.478 -17.896 1.00 95.88 194 ASN A C 1
ATOM 1515 O O . ASN A 1 194 ? 16.390 7.270 -17.885 1.00 95.88 194 ASN A O 1
ATOM 1519 N N . LEU A 1 195 ? 15.704 9.409 -17.747 1.00 95.56 195 LEU A N 1
ATOM 1520 C CA . LEU A 1 195 ? 14.289 9.107 -17.496 1.00 95.56 195 LEU A CA 1
ATOM 1521 C C . LEU A 1 195 ? 13.633 8.300 -18.636 1.00 95.56 195 LEU A C 1
ATOM 1523 O O . LEU A 1 195 ? 12.698 7.533 -18.401 1.00 95.56 195 LEU A O 1
ATOM 1527 N N . GLY A 1 196 ? 14.114 8.442 -19.875 1.00 95.69 196 GLY A N 1
ATOM 1528 C CA . GLY A 1 196 ? 13.622 7.676 -21.025 1.00 95.69 196 GLY A CA 1
ATOM 1529 C C . GLY A 1 196 ? 13.904 6.178 -20.888 1.00 95.69 196 GLY A C 1
ATOM 1530 O O . GLY A 1 196 ? 12.996 5.359 -21.043 1.00 95.69 196 GLY A O 1
ATOM 1531 N N . ASN A 1 197 ? 15.135 5.824 -20.519 1.00 94.81 197 ASN A N 1
ATOM 1532 C CA . ASN A 1 197 ? 15.564 4.449 -20.276 1.00 94.81 197 ASN A CA 1
ATOM 1533 C C . ASN A 1 197 ? 14.812 3.841 -19.093 1.00 94.81 197 ASN A C 1
ATOM 1535 O O . ASN A 1 197 ? 14.286 2.736 -19.218 1.00 94.81 197 ASN A O 1
ATOM 1539 N N . ALA A 1 198 ? 14.671 4.589 -17.996 1.00 96.38 198 ALA A N 1
ATOM 1540 C CA . ALA A 1 198 ? 13.920 4.137 -16.828 1.00 96.38 198 ALA A CA 1
ATOM 1541 C C . ALA A 1 198 ? 12.449 3.831 -17.167 1.00 96.38 198 ALA A C 1
ATOM 1543 O O . ALA A 1 198 ? 11.927 2.775 -16.809 1.00 96.38 198 ALA A O 1
ATOM 1544 N N . ASN A 1 199 ? 11.790 4.707 -17.935 1.00 95.38 199 ASN A N 1
ATOM 1545 C CA . ASN A 1 199 ? 10.415 4.487 -18.386 1.00 95.38 199 ASN A CA 1
ATOM 1546 C C . ASN A 1 199 ? 10.272 3.274 -19.313 1.00 95.38 199 ASN A C 1
ATOM 1548 O O . ASN A 1 199 ? 9.275 2.554 -19.230 1.00 95.38 199 ASN A O 1
ATOM 1552 N N . ARG A 1 200 ? 11.235 3.045 -20.213 1.00 95.00 200 ARG A N 1
ATOM 1553 C CA . ARG A 1 200 ? 11.226 1.877 -21.107 1.00 95.00 200 ARG A CA 1
ATOM 1554 C C . ARG A 1 200 ? 11.398 0.580 -20.323 1.00 95.00 200 ARG A C 1
ATOM 1556 O O . ARG A 1 200 ? 10.566 -0.310 -20.475 1.00 95.00 200 ARG A O 1
ATOM 1563 N N . LEU A 1 201 ? 12.383 0.517 -19.425 1.00 94.88 201 LEU A N 1
ATOM 1564 C CA . LEU A 1 201 ? 12.596 -0.632 -18.538 1.00 94.88 201 LEU A CA 1
ATOM 1565 C C . LEU A 1 201 ? 11.351 -0.932 -17.697 1.00 94.88 201 LEU A C 1
ATOM 1567 O O . LEU A 1 201 ? 10.914 -2.082 -17.635 1.00 94.88 201 LEU A O 1
ATOM 1571 N N . TRP A 1 202 ? 10.724 0.101 -17.124 1.00 94.62 202 TRP A N 1
ATOM 1572 C CA . TRP A 1 202 ? 9.487 -0.058 -16.359 1.00 94.62 202 TRP A CA 1
ATOM 1573 C C . TRP A 1 202 ? 8.347 -0.643 -17.204 1.00 94.62 202 TRP A C 1
ATOM 1575 O O . TRP A 1 202 ? 7.689 -1.602 -16.794 1.00 94.62 202 TRP A O 1
ATOM 1585 N N . LYS A 1 203 ? 8.143 -0.121 -18.420 1.00 93.44 203 LYS A N 1
ATOM 1586 C CA . LYS A 1 203 ? 7.128 -0.634 -19.355 1.00 93.44 203 LYS A CA 1
ATOM 1587 C C . LYS A 1 203 ? 7.399 -2.081 -19.769 1.00 93.44 203 LYS A C 1
ATOM 1589 O O . LYS A 1 203 ? 6.465 -2.879 -19.802 1.00 93.44 203 LYS A O 1
ATOM 1594 N N . TYR A 1 204 ? 8.648 -2.425 -20.075 1.00 93.88 204 TYR A N 1
ATOM 1595 C CA . TYR A 1 204 ? 9.033 -3.781 -20.469 1.00 93.88 204 TYR A CA 1
ATOM 1596 C C . TYR A 1 204 ? 8.838 -4.786 -19.329 1.00 93.88 204 TYR A C 1
ATOM 1598 O O . TYR A 1 204 ? 8.337 -5.882 -19.572 1.00 93.88 204 TYR A O 1
ATOM 1606 N N . ASN A 1 205 ? 9.144 -4.398 -18.088 1.00 92.62 205 ASN A N 1
ATOM 1607 C CA . ASN A 1 205 ? 8.889 -5.230 -16.912 1.00 92.62 205 ASN A CA 1
ATOM 1608 C C . ASN A 1 205 ? 7.380 -5.455 -16.671 1.00 92.62 205 ASN A C 1
ATOM 1610 O O . ASN A 1 205 ? 6.933 -6.571 -16.390 1.00 92.62 205 ASN A O 1
ATOM 1614 N N . ALA A 1 206 ? 6.560 -4.411 -16.842 1.00 90.81 206 ALA A N 1
ATOM 1615 C CA . ALA A 1 206 ? 5.104 -4.506 -16.689 1.00 90.81 206 ALA A CA 1
ATOM 1616 C C . ALA A 1 206 ? 4.447 -5.477 -17.694 1.00 90.81 206 ALA A C 1
ATOM 1618 O O . ALA A 1 206 ? 3.436 -6.111 -17.383 1.00 90.81 206 ALA A O 1
ATOM 1619 N N . GLN A 1 207 ? 5.022 -5.623 -18.893 1.00 90.00 207 GLN A N 1
ATOM 1620 C CA . GLN A 1 207 ? 4.551 -6.590 -19.892 1.00 90.00 207 GLN A CA 1
ATOM 1621 C C . GLN A 1 207 ? 4.794 -8.043 -19.459 1.00 90.00 207 GLN A C 1
ATOM 1623 O O . GLN A 1 207 ? 3.930 -8.888 -19.670 1.00 90.00 207 GLN A O 1
ATOM 1628 N N . ILE A 1 208 ? 5.936 -8.331 -18.826 1.00 87.44 208 ILE A N 1
ATOM 1629 C CA . ILE A 1 208 ? 6.316 -9.695 -18.412 1.00 87.44 208 ILE A CA 1
ATOM 1630 C C . ILE A 1 208 ? 5.504 -10.152 -17.204 1.00 87.44 208 ILE A C 1
ATOM 1632 O O . ILE A 1 208 ? 5.026 -11.281 -17.155 1.00 87.44 208 ILE A O 1
ATOM 1636 N N . THR A 1 209 ? 5.293 -9.252 -16.248 1.00 84.19 209 THR A N 1
ATOM 1637 C CA . THR A 1 209 ? 4.511 -9.532 -15.033 1.00 84.19 209 THR A CA 1
ATOM 1638 C C . THR A 1 209 ? 2.999 -9.604 -15.284 1.00 84.19 209 THR A C 1
ATOM 1640 O O . THR A 1 209 ? 2.232 -9.854 -14.358 1.00 84.19 209 THR A O 1
ATOM 1643 N N . GLY A 1 210 ? 2.533 -9.371 -16.519 1.00 76.06 210 GLY A N 1
ATOM 1644 C CA . GLY A 1 210 ? 1.107 -9.384 -16.863 1.00 76.06 210 GLY A CA 1
ATOM 1645 C C . GLY A 1 210 ? 0.293 -8.259 -16.211 1.00 76.06 210 GLY A C 1
ATOM 1646 O O . GLY A 1 210 ? -0.937 -8.278 -16.261 1.00 76.06 210 GLY A O 1
ATOM 1647 N N . SER A 1 211 ? 0.966 -7.278 -15.603 1.00 61.75 211 SER A N 1
ATOM 1648 C CA . SER A 1 211 ? 0.357 -6.092 -14.992 1.00 61.75 211 SER A CA 1
ATOM 1649 C C . SER A 1 211 ? 0.012 -5.019 -16.038 1.00 61.75 211 SER A C 1
ATOM 1651 O O . SER A 1 211 ? -0.834 -4.153 -15.804 1.00 61.75 211 SER A O 1
ATOM 1653 N N . GLY A 1 212 ? 0.602 -5.113 -17.235 1.00 49.94 212 GLY A N 1
ATOM 1654 C CA . GLY A 1 212 ? 0.242 -4.325 -18.407 1.00 49.94 212 GLY A CA 1
ATOM 1655 C C . GLY A 1 212 ? -1.058 -4.806 -19.055 1.00 49.94 212 GLY A C 1
ATOM 1656 O O . GLY A 1 212 ? -1.137 -5.923 -19.555 1.00 49.94 212 GLY A O 1
ATOM 1657 N N . SER A 1 213 ? -2.066 -3.931 -19.047 1.00 49.75 213 SER A N 1
ATOM 1658 C CA . SER A 1 213 ? -3.363 -4.032 -19.732 1.00 49.75 213 SER A CA 1
ATOM 1659 C C . SER A 1 213 ? -3.356 -4.982 -20.941 1.00 49.75 213 SER A C 1
ATOM 1661 O O . SER A 1 213 ? -2.666 -4.726 -21.927 1.00 49.75 213 SER A O 1
ATOM 1663 N N . LYS A 1 214 ? -4.151 -6.061 -20.870 1.00 46.56 214 LYS A N 1
ATOM 1664 C CA . LYS A 1 214 ? -4.428 -6.988 -21.978 1.00 46.56 214 LYS A CA 1
ATOM 1665 C C . LYS A 1 214 ? -5.035 -6.233 -23.169 1.00 46.56 214 LYS A C 1
ATOM 1667 O O . LYS A 1 214 ? -6.246 -6.253 -23.372 1.00 46.56 214 LYS A O 1
ATOM 1672 N N . LYS A 1 215 ? -4.218 -5.577 -23.984 1.00 48.31 215 LYS A N 1
ATOM 1673 C CA . LYS A 1 215 ? -4.562 -5.329 -25.380 1.00 48.31 215 LYS A CA 1
ATOM 1674 C C . LYS A 1 215 ? -4.004 -6.503 -26.156 1.00 48.31 215 LYS A C 1
ATOM 1676 O O . LYS A 1 215 ? -2.824 -6.531 -26.481 1.00 48.31 215 LYS A O 1
ATOM 1681 N N . CYS A 1 216 ? -4.863 -7.497 -26.371 1.00 37.53 216 CYS A N 1
ATOM 1682 C CA . CYS A 1 216 ? -4.623 -8.561 -27.330 1.00 37.53 216 CYS A CA 1
ATOM 1683 C C . CYS A 1 216 ? -4.252 -7.903 -28.665 1.00 37.53 216 CYS A C 1
ATOM 1685 O O . CYS A 1 216 ? -5.116 -7.336 -29.334 1.00 37.53 216 CYS A O 1
ATOM 1687 N N . HIS A 1 217 ? -2.973 -7.939 -29.028 1.00 41.38 217 HIS A N 1
ATOM 1688 C CA . HIS A 1 217 ? -2.584 -7.778 -30.416 1.00 41.38 217 HIS A CA 1
ATOM 1689 C C . HIS A 1 217 ? -3.054 -9.052 -31.114 1.00 41.38 217 HIS A C 1
ATOM 1691 O O . HIS A 1 217 ? -2.439 -10.105 -30.999 1.00 41.38 217 HIS A O 1
ATOM 1697 N N . SER A 1 218 ? -4.220 -8.974 -31.751 1.00 43.16 218 SER A N 1
ATOM 1698 C CA . SER A 1 218 ? -4.599 -9.933 -32.776 1.00 43.16 218 SER A CA 1
ATOM 1699 C C . SER A 1 218 ? -3.640 -9.728 -33.947 1.00 43.16 218 SER A C 1
ATOM 1701 O O . SER A 1 218 ? -3.752 -8.722 -34.655 1.00 43.16 218 SER A O 1
ATOM 1703 N N . GLU A 1 219 ? -2.678 -10.631 -34.108 1.00 44.91 219 GLU A N 1
ATOM 1704 C CA . GLU A 1 219 ? -1.977 -10.802 -35.379 1.00 44.91 219 GLU A CA 1
ATOM 1705 C C . GLU A 1 219 ? -3.012 -11.090 -36.476 1.00 44.91 219 GLU A C 1
ATOM 1707 O O . GLU A 1 219 ? -3.941 -11.882 -36.285 1.00 44.91 219 GLU A O 1
ATOM 1712 N N . LYS A 1 220 ? -2.881 -10.366 -37.586 1.00 45.59 220 LYS A N 1
ATOM 1713 C CA . LYS A 1 220 ? -3.565 -10.611 -38.854 1.00 45.59 220 LYS A CA 1
ATOM 1714 C C . LYS A 1 220 ? -2.536 -11.104 -39.849 1.00 45.59 220 LYS A C 1
ATOM 1716 O O . LYS A 1 220 ? -1.419 -10.544 -39.808 1.00 45.59 220 LYS A O 1
#

Organism: NCBI:txid206335

pLDDT: mean 81.01, std 18.26, range [37.53, 97.75]

Foldseek 3Di:
DDDDDDDDDDDDDDDDDDDDDDDPDDDDDDDDDDDDDDDPPDPDPVPVPVVQLVVLLVLLQVLAADPVCRRFRWDQDPDDRDIDTDDPVQSSVQSVCVVVVNDDSNDRDVVSVVVVVVVVPPPPDPPDDPPPPDDPFDWPLVVQVVQQVDVVNVVVNDRSNVQSVLCVVVVNTGLVSVVVCPDLVSQCVSSVDDSVVSVSVNVVSCVVVVVPDPPPPPDD

Radius of gyration: 30.93 Å; chains: 1; bounding box: 54×64×106 Å